Protein AF-A0A6A4H722-F1 (afdb_monomer)

pLDDT: mean 74.91, std 17.53, range [28.28, 95.5]

Radius of gyration: 16.91 Å; Cα contacts (8 Å, |Δi|>4): 459; chains: 1; bounding box: 40×37×44 Å

Solvent-accessible surface area (backbone atoms only — not comparable to full-atom values): 12028 Å² total; per-residue (Å²): 126,84,62,84,44,68,37,38,29,29,53,21,71,87,62,44,57,35,78,35,72,57,73,65,73,74,82,46,44,54,24,29,36,26,40,39,47,32,21,20,66,54,77,69,44,63,74,45,32,76,33,86,31,28,41,40,47,19,20,31,25,34,26,72,40,59,19,86,68,47,83,87,70,51,65,71,41,64,49,29,39,49,55,47,45,39,55,77,67,74,48,78,34,30,72,68,73,41,37,92,68,27,92,68,44,35,35,68,92,77,41,67,44,86,59,27,30,63,25,46,43,47,78,36,32,50,78,40,27,73,54,38,57,45,53,75,74,51,55,80,82,60,90,81,83,84,82,82,64,52,46,39,59,52,50,67,48,68,53,95,75,60,84,58,88,23,56,46,57,46,50,54,26,52,48,29,55,77,65,69,63,71,82,66,66,45,81,36,36,66,42,53,67,31,46,41,50,53,51,51,37,50,75,69,66,66,60,89,65,41,44,34,30,21,75,88,106

Mean predicted aligned error: 8.82 Å

Sequence (217 aa):
MPRSIHDITAEALEGKVVKSSSTCGKLESDEVLVQVTHSGLCGRDLHYLNQDIALGHEAVGIVKAVGTSCTLLKEGDRVGWGYEPKACGVCSQCLSGSNRYCPDAKMYGQSDFDQGSFSDIGVWKESATVFTPLIEYCRPIDRVGIVGISGLGHLAIHENGLRYRCILCNKMLEFADRNNVKPMIEKFPMSEEGINEAIQKLKDGKIRYRVMLSWDY

Secondary structure (DSSP, 8-state):
--------EE--SSSS--EE-----PPPTTEEEEEEEEEEE-HHHHHHTTSSS---S-EEEEEEEE-TT--S--TT-EEEE-S--B--SSSHHHHTT-GGG-TT-B-TTTS-TT--SSSSEEEEEGGGBTTHHHHHH--TT--------SHHHHHHHH-TT---S-HHHHHHHHHHHHTT----EEEEESSHHHHHHHHHHHHTT---SEEEEES--

InterPro domains:
  IPR002328 Alcohol dehydrogenase, zinc-type, conserved site [PS00059] (56-70)
  IPR011032 GroES-like superfamily [SSF50129] (20-158)
  IPR013154 Alcohol dehydrogenase-like, N-terminal [PF08240] (29-128)
  IPR047109 Cinnamyl alcohol dehydrogenase-like [PTHR42683] (26-130)

Organism: NCBI:txid1447944

Nearest PDB structures (foldseek):
  5h81-assembly1_A  TM=6.914E-01  e=6.842E-13  Catharanthus roseus
  8a3n-assembly1_B  TM=6.829E-01  e=2.901E-12  Catharanthus roseus
  3two-assembly1_A  TM=6.502E-01  e=3.971E-12  Helicobacter pylori 51
  5yat-assembly1_B  TM=6.677E-01  e=1.909E-11  Komagataella phaffii GS115
  3i4c-assembly2_E-2  TM=7.772E-01  e=4.898E-08  Saccharolobus solfataricus

Foldseek 3Di:
DQDQFAWQFFQQDPLAGHGDGDGDDDAAQQKWKWFFFKFWDDVVQSVCSNPRAGGGFWTKTFTCCHHNNHDFDDGGAIWIAGQWQDAPCPDPCNVVVNRVPHPPTDGGPPDPRHAHNLIRMGMGGNCRIPQNCLLVPPDPPDDDDDDPPAVNVQVLQPPPPHPHPRPVSVVVNCVCVVVVPHFDEDEFESDSVRVRVVSVCVVVVNDPGIYMYGPVD

Structure (mmCIF, N/CA/C/O backbone):
data_AF-A0A6A4H722-F1
#
_entry.id   AF-A0A6A4H722-F1
#
loop_
_atom_site.group_PDB
_atom_site.id
_atom_site.type_symbol
_atom_site.label_atom_id
_atom_site.label_alt_id
_atom_site.label_comp_id
_atom_site.label_asym_id
_atom_site.label_entity_id
_atom_site.label_seq_id
_atom_site.pdbx_PDB_ins_code
_atom_site.Cartn_x
_atom_site.Cartn_y
_atom_site.Cartn_z
_atom_site.occupancy
_atom_site.B_iso_or_equiv
_atom_site.auth_seq_id
_atom_site.auth_comp_id
_atom_site.auth_asym_id
_atom_site.auth_atom_id
_atom_site.pdbx_PDB_model_num
ATOM 1 N N . MET A 1 1 ? 14.856 15.211 -7.633 1.00 28.28 1 MET A N 1
ATOM 2 C CA . MET A 1 1 ? 14.634 16.302 -6.655 1.00 28.28 1 MET A CA 1
ATOM 3 C C . MET A 1 1 ? 14.047 15.680 -5.399 1.00 28.28 1 MET A C 1
ATOM 5 O O . MET A 1 1 ? 13.292 14.728 -5.577 1.00 28.28 1 MET A O 1
ATOM 9 N N . PRO A 1 2 ? 14.380 16.138 -4.180 1.00 30.16 2 PRO A N 1
ATOM 10 C CA . PRO A 1 2 ? 13.635 15.721 -2.997 1.00 30.16 2 PRO A CA 1
ATOM 11 C C . PRO A 1 2 ? 12.211 16.253 -3.180 1.00 30.16 2 PRO A C 1
ATOM 13 O O . PRO A 1 2 ? 12.005 17.463 -3.240 1.00 30.16 2 PRO A O 1
ATOM 16 N N . ARG A 1 3 ? 11.251 15.366 -3.443 1.00 42.56 3 ARG A N 1
ATOM 17 C CA . ARG A 1 3 ? 9.845 15.756 -3.556 1.00 42.56 3 ARG A CA 1
ATOM 18 C C . ARG A 1 3 ? 9.300 15.681 -2.141 1.00 42.56 3 ARG A C 1
ATOM 20 O O . ARG A 1 3 ? 9.278 14.598 -1.571 1.00 42.56 3 ARG A O 1
ATOM 27 N N . SER A 1 4 ? 8.946 16.829 -1.571 1.00 36.75 4 SER A N 1
ATOM 28 C CA . SER A 1 4 ? 8.179 16.883 -0.332 1.00 36.75 4 SER A CA 1
ATOM 29 C C . SER A 1 4 ? 6.935 16.032 -0.530 1.00 36.75 4 SER A C 1
ATOM 31 O O . SER A 1 4 ? 6.101 16.320 -1.392 1.00 36.75 4 SER A O 1
ATOM 33 N N . ILE A 1 5 ? 6.884 14.942 0.211 1.00 48.03 5 ILE A N 1
ATOM 34 C CA . ILE A 1 5 ? 5.741 14.067 0.267 1.00 48.03 5 ILE A CA 1
ATOM 35 C C . ILE A 1 5 ? 4.768 14.715 1.253 1.00 48.03 5 ILE A C 1
ATOM 37 O O . ILE A 1 5 ? 5.138 14.995 2.388 1.00 48.03 5 ILE A O 1
ATOM 41 N N . HIS A 1 6 ? 3.566 15.060 0.796 1.00 45.16 6 HIS A N 1
ATOM 42 C CA . HIS A 1 6 ? 2.485 15.363 1.723 1.00 45.16 6 HIS A CA 1
ATOM 43 C C . HIS A 1 6 ? 2.015 14.009 2.242 1.00 45.16 6 HIS A C 1
ATOM 45 O O . HIS A 1 6 ? 1.376 13.268 1.511 1.00 45.16 6 HIS A O 1
ATOM 51 N N . ASP A 1 7 ? 2.457 13.634 3.436 1.00 47.38 7 ASP A N 1
ATOM 52 C CA . ASP A 1 7 ? 1.910 12.480 4.133 1.00 47.38 7 ASP A CA 1
ATOM 53 C C . ASP A 1 7 ? 0.659 12.922 4.897 1.00 47.38 7 ASP A C 1
ATOM 55 O O . ASP A 1 7 ? 0.613 14.008 5.479 1.00 47.38 7 ASP A O 1
ATOM 59 N N . ILE A 1 8 ? -0.359 12.068 4.886 1.00 48.72 8 ILE A N 1
ATOM 60 C CA . ILE A 1 8 ? -1.326 11.980 5.974 1.00 48.72 8 ILE A CA 1
ATOM 61 C C . ILE A 1 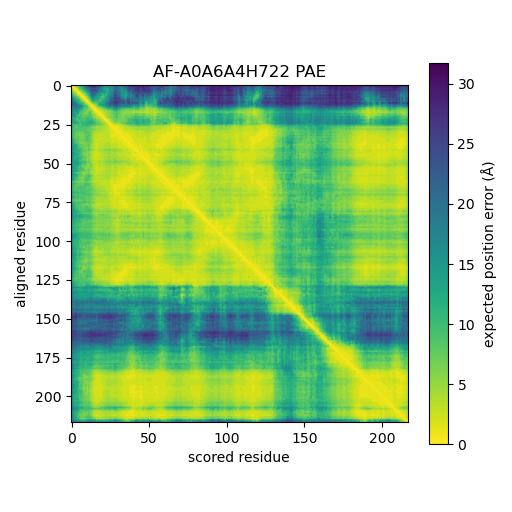8 ? -0.877 10.736 6.718 1.00 48.72 8 ILE A C 1
ATOM 63 O O . ILE A 1 8 ? -1.247 9.627 6.367 1.00 48.72 8 ILE A O 1
ATOM 67 N N . THR A 1 9 ? 0.062 10.890 7.638 1.00 50.62 9 THR A N 1
ATOM 68 C CA . THR A 1 9 ? 0.493 9.787 8.493 1.00 50.62 9 THR A CA 1
ATOM 69 C C . THR A 1 9 ? -0.425 9.729 9.710 1.00 50.62 9 THR A C 1
ATOM 71 O O . THR A 1 9 ? -1.002 10.729 10.112 1.00 50.62 9 THR A O 1
ATOM 74 N N . ALA A 1 10 ? -0.676 8.528 10.220 1.00 46.94 10 ALA A N 1
ATOM 75 C CA . ALA A 1 10 ? -1.461 8.303 11.424 1.00 46.94 10 ALA A CA 1
ATOM 76 C C . ALA A 1 10 ? -0.490 8.206 12.606 1.00 46.94 10 ALA A C 1
ATOM 78 O O . ALA A 1 10 ? 0.120 7.156 12.767 1.00 46.94 10 ALA A O 1
ATOM 79 N N . GLU A 1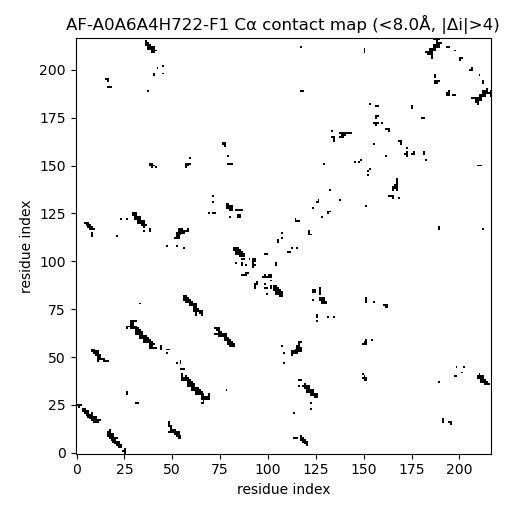 11 ? -0.313 9.250 13.415 1.00 50.22 11 GLU A N 1
ATOM 80 C CA . GLU A 1 11 ? 0.514 9.152 14.633 1.00 50.22 11 GLU A CA 1
ATOM 81 C C . GLU A 1 11 ? -0.320 8.596 15.799 1.00 50.22 11 GLU A C 1
ATOM 83 O O . GLU A 1 11 ? -1.168 9.261 16.391 1.00 50.22 11 GLU A O 1
ATOM 88 N N . ALA A 1 12 ? -0.125 7.318 16.115 1.00 49.91 12 ALA A N 1
ATOM 89 C CA . ALA A 1 12 ? -0.917 6.603 17.110 1.00 49.91 12 ALA A CA 1
ATOM 90 C C . ALA A 1 12 ? -0.442 6.895 18.549 1.00 49.91 12 ALA A C 1
ATOM 92 O O . ALA A 1 12 ? 0.146 6.057 19.233 1.00 49.91 12 ALA A O 1
ATOM 93 N N . LEU A 1 13 ? -0.760 8.088 19.051 1.00 49.50 13 LEU A N 1
ATOM 94 C CA . LEU A 1 13 ? -0.791 8.367 20.487 1.00 49.50 13 LEU A CA 1
ATOM 95 C C . LEU A 1 13 ? -2.255 8.285 20.955 1.00 49.50 13 LEU A C 1
ATOM 97 O O . LEU A 1 13 ? -3.106 9.044 20.510 1.00 49.50 13 LEU A O 1
ATOM 101 N N . GLU A 1 14 ? -2.542 7.326 21.847 1.00 57.84 14 GLU A N 1
ATOM 102 C CA . GLU A 1 14 ? -3.848 7.039 22.491 1.00 57.84 14 GLU A CA 1
ATOM 103 C C . GLU A 1 14 ? -4.838 6.098 21.764 1.00 57.84 14 GLU A C 1
ATOM 105 O O . GLU A 1 14 ? -5.996 5.974 22.172 1.00 57.84 14 GLU A O 1
ATOM 110 N N . GLY A 1 15 ? -4.415 5.362 20.731 1.00 64.06 15 GLY A N 1
ATOM 111 C CA . GLY A 1 15 ? -5.289 4.381 20.065 1.00 64.06 15 GLY A CA 1
ATOM 112 C C . GLY A 1 15 ? -6.347 5.009 19.144 1.00 64.06 15 GLY A C 1
ATOM 113 O O . GLY A 1 15 ? -7.366 4.372 18.826 1.00 64.06 15 GLY A O 1
ATOM 114 N N . LYS A 1 16 ? -6.090 6.256 18.735 1.00 72.81 16 LYS A N 1
ATOM 115 C CA . LYS A 1 16 ? -6.758 7.004 17.669 1.00 72.81 16 LYS A CA 1
ATOM 116 C C . LYS A 1 16 ? -5.750 7.308 16.568 1.00 72.81 16 LYS A C 1
ATOM 118 O O . LYS A 1 16 ? -4.555 7.402 16.825 1.00 72.81 16 LYS A O 1
ATOM 123 N N . VAL A 1 17 ? -6.254 7.460 15.353 1.00 77.81 17 VAL A N 1
ATOM 124 C CA . VAL A 1 17 ? -5.465 7.951 14.224 1.00 77.81 17 VAL A CA 1
ATOM 125 C C . VAL A 1 17 ? -5.476 9.473 14.261 1.00 77.81 17 VAL A C 1
ATOM 127 O O . VAL A 1 17 ? -6.549 10.054 14.383 1.00 77.81 17 VAL A O 1
ATOM 130 N N . VAL A 1 18 ? -4.317 10.115 14.151 1.00 79.50 18 VAL A N 1
ATOM 131 C CA . VAL A 1 18 ? -4.209 11.578 14.013 1.00 79.50 18 VAL A CA 1
ATOM 132 C C . VAL A 1 18 ? -3.401 11.903 12.775 1.00 79.50 18 VAL A C 1
ATOM 134 O O . VAL A 1 18 ? -2.467 11.172 12.462 1.00 79.50 18 VAL A O 1
ATOM 137 N N . LYS A 1 19 ? -3.731 12.989 12.082 1.00 75.81 19 LYS A N 1
ATOM 138 C CA . LYS A 1 19 ? -2.966 13.434 10.921 1.00 75.81 19 LYS A CA 1
ATOM 139 C C . LYS A 1 19 ? -1.569 13.909 11.330 1.00 75.81 19 LYS A C 1
ATOM 141 O O . LYS A 1 19 ? -1.426 14.841 12.118 1.00 75.81 19 LYS A O 1
ATOM 146 N N . SER A 1 20 ? -0.551 13.341 10.706 1.00 72.94 20 SER A N 1
ATOM 147 C CA . SER A 1 20 ? 0.842 13.760 10.782 1.00 72.94 20 SER A CA 1
ATOM 148 C C . SER A 1 20 ? 1.465 13.848 9.392 1.00 72.94 20 SER A C 1
ATOM 150 O O . SER A 1 20 ? 0.799 13.605 8.382 1.00 72.94 20 SER A O 1
ATOM 152 N N . SER A 1 21 ? 2.718 14.301 9.334 1.00 70.06 21 SER A N 1
ATOM 153 C CA . SER A 1 21 ? 3.460 14.470 8.088 1.00 70.06 21 SER A CA 1
ATOM 154 C C . SER A 1 21 ? 4.899 14.010 8.263 1.00 70.06 21 SER A C 1
ATOM 156 O O . SER A 1 21 ? 5.590 14.489 9.164 1.00 70.06 21 SER A O 1
ATOM 158 N N . SER A 1 22 ? 5.375 13.166 7.358 1.00 66.62 22 SER A N 1
ATOM 159 C CA . SER A 1 22 ? 6.765 12.730 7.268 1.00 66.62 22 SER A CA 1
ATOM 160 C C . SER A 1 22 ? 7.391 13.185 5.949 1.00 66.62 22 SER A C 1
ATOM 162 O O . SER A 1 22 ? 6.746 13.738 5.058 1.00 66.62 22 SER A O 1
ATOM 164 N N . THR A 1 23 ? 8.709 13.030 5.847 1.00 65.00 23 THR A N 1
ATOM 165 C CA . THR A 1 23 ? 9.430 13.227 4.592 1.00 65.00 23 THR A CA 1
ATOM 166 C C . THR A 1 23 ? 9.954 11.892 4.123 1.00 65.00 23 THR A C 1
ATOM 168 O O . THR A 1 23 ? 10.880 11.348 4.721 1.00 65.00 23 THR A O 1
ATOM 171 N N . CYS A 1 24 ? 9.437 11.403 3.006 1.00 65.06 24 CYS A N 1
ATOM 172 C CA . CYS A 1 24 ? 10.099 10.313 2.316 1.00 65.06 24 CYS A CA 1
ATOM 173 C C . CYS A 1 24 ? 11.453 10.771 1.764 1.00 65.06 24 CYS A C 1
ATOM 175 O O . CYS A 1 24 ? 11.598 11.871 1.216 1.00 65.06 24 CYS A O 1
ATOM 177 N N . GLY A 1 25 ? 12.442 9.888 1.889 1.00 68.25 25 GLY A N 1
ATOM 178 C CA . GLY A 1 25 ? 13.772 10.073 1.332 1.00 68.25 25 GLY A CA 1
ATOM 179 C C . GLY A 1 25 ? 13.790 10.178 -0.196 1.00 68.25 25 GLY A C 1
ATOM 180 O O . GLY A 1 25 ? 12.772 10.180 -0.893 1.00 68.25 25 GLY A O 1
ATOM 181 N N . LYS A 1 26 ? 15.003 10.276 -0.741 1.00 81.25 26 LYS A N 1
ATOM 182 C CA . LYS A 1 26 ? 15.217 10.231 -2.188 1.00 81.25 26 LYS A CA 1
ATOM 183 C C . LYS A 1 26 ? 14.763 8.864 -2.720 1.00 81.25 26 LYS A C 1
ATOM 185 O O . LYS A 1 26 ? 15.192 7.852 -2.193 1.00 81.25 26 LYS A O 1
ATOM 190 N N . LEU A 1 27 ? 13.956 8.863 -3.784 1.00 87.00 27 LEU A N 1
ATOM 191 C CA . LEU A 1 27 ? 13.538 7.639 -4.474 1.00 87.00 27 LEU A CA 1
ATOM 192 C C . LEU A 1 27 ? 14.766 6.849 -4.954 1.00 87.00 27 LEU A C 1
ATOM 194 O O . LEU A 1 27 ? 15.584 7.395 -5.710 1.00 87.00 27 LEU A O 1
ATOM 198 N N . GLU A 1 28 ? 14.884 5.594 -4.521 1.00 91.06 28 GLU A N 1
ATOM 199 C CA . GLU A 1 28 ? 15.972 4.712 -4.937 1.00 91.06 28 GLU A CA 1
ATOM 200 C C . GLU A 1 28 ? 15.783 4.204 -6.372 1.00 91.06 28 GLU A C 1
ATOM 202 O O . GLU A 1 28 ? 14.730 4.348 -6.996 1.00 91.06 28 GLU A O 1
ATOM 207 N N . SER A 1 29 ? 16.843 3.626 -6.942 1.00 93.62 29 SER A N 1
ATOM 208 C CA . SER A 1 29 ? 16.851 3.262 -8.364 1.00 93.62 29 SER A CA 1
ATOM 209 C C . SER A 1 29 ? 15.860 2.147 -8.736 1.00 93.62 29 SER A C 1
ATOM 211 O O . SER A 1 29 ? 15.405 2.116 -9.876 1.00 93.62 29 SER A O 1
ATOM 213 N N . ASP A 1 30 ? 15.513 1.260 -7.802 1.00 91.00 30 ASP A N 1
ATOM 214 C CA . ASP A 1 30 ? 14.592 0.126 -7.978 1.00 91.00 30 ASP A CA 1
ATOM 215 C C . ASP A 1 30 ? 13.220 0.349 -7.311 1.00 91.00 30 ASP A C 1
ATOM 217 O O . ASP A 1 30 ? 12.446 -0.596 -7.125 1.00 91.00 30 ASP A O 1
ATOM 221 N N . GLU A 1 31 ? 12.912 1.595 -6.945 1.00 91.12 31 GLU A N 1
ATOM 222 C CA . GLU A 1 31 ? 11.686 1.974 -6.248 1.00 91.12 31 GLU A CA 1
ATOM 223 C C . GLU A 1 31 ? 10.747 2.800 -7.131 1.00 91.12 31 GLU A C 1
ATOM 225 O O . GLU A 1 31 ? 11.151 3.497 -8.064 1.00 91.12 31 GLU A O 1
ATOM 230 N N . VAL A 1 32 ? 9.459 2.738 -6.809 1.00 90.88 32 VAL A N 1
ATOM 231 C CA . VAL A 1 32 ? 8.405 3.529 -7.435 1.00 90.88 32 VAL A CA 1
ATOM 232 C C . VAL A 1 32 ? 7.715 4.392 -6.392 1.00 90.88 32 VAL A C 1
ATOM 234 O O . VAL A 1 32 ? 7.398 3.938 -5.294 1.00 90.88 32 VAL A O 1
ATOM 237 N N . LEU A 1 33 ? 7.463 5.644 -6.761 1.00 91.06 33 LEU A N 1
ATOM 238 C CA . LEU A 1 33 ? 6.597 6.540 -6.010 1.00 91.06 33 LEU A CA 1
ATOM 239 C C . LEU A 1 33 ? 5.182 6.389 -6.546 1.00 91.06 33 LEU A C 1
ATOM 241 O O . LEU A 1 33 ? 4.958 6.559 -7.747 1.00 91.06 33 LEU A O 1
ATOM 245 N N . VAL A 1 34 ? 4.219 6.153 -5.668 1.00 88.25 34 VAL A N 1
ATOM 246 C CA . VAL A 1 34 ? 2.818 5.980 -6.052 1.00 88.25 34 VAL A CA 1
ATOM 247 C C . VAL A 1 34 ? 1.967 6.972 -5.284 1.00 88.25 34 VAL A C 1
ATOM 249 O O . VAL A 1 34 ? 2.094 7.102 -4.071 1.00 88.25 34 VAL A O 1
ATOM 252 N N . GLN A 1 35 ? 1.068 7.638 -6.000 1.00 89.31 35 GLN A N 1
ATOM 253 C CA . GLN A 1 35 ? -0.053 8.334 -5.397 1.00 89.31 35 GLN A CA 1
ATOM 254 C C . GLN A 1 35 ? -1.125 7.334 -5.001 1.00 89.31 35 GLN A C 1
ATOM 256 O O . GLN A 1 35 ? -1.747 6.732 -5.876 1.00 89.31 35 GLN A O 1
ATOM 261 N N . VAL A 1 36 ? -1.346 7.181 -3.701 1.00 87.06 36 VAL A N 1
ATOM 262 C CA . VAL A 1 36 ? -2.423 6.371 -3.149 1.00 87.06 36 VAL A CA 1
ATOM 263 C C . VAL A 1 36 ? -3.752 7.016 -3.520 1.00 87.06 36 VAL A C 1
ATOM 265 O O . VAL A 1 36 ? -3.941 8.222 -3.426 1.00 87.06 36 VAL A O 1
ATOM 268 N N . THR A 1 37 ? -4.680 6.190 -3.982 1.00 87.56 37 THR A N 1
ATOM 269 C CA . THR A 1 37 ? -6.064 6.591 -4.285 1.00 87.56 37 THR A CA 1
ATOM 270 C C . THR A 1 37 ? -7.032 5.944 -3.304 1.00 87.56 37 THR A C 1
ATOM 272 O O . THR A 1 37 ? -8.013 6.554 -2.887 1.00 87.56 37 THR A O 1
ATOM 275 N N . HIS A 1 38 ? -6.723 4.707 -2.914 1.00 88.50 38 HIS A N 1
ATOM 276 C CA . HIS A 1 38 ? -7.567 3.860 -2.096 1.00 88.50 38 HIS A CA 1
ATOM 277 C C . HIS A 1 38 ? -6.714 3.007 -1.165 1.00 88.50 38 HIS A C 1
ATOM 279 O O . HIS A 1 38 ? -5.623 2.586 -1.551 1.00 88.50 38 HIS A O 1
ATOM 285 N N . SER A 1 39 ? -7.245 2.668 0.008 1.00 89.38 39 SER A N 1
ATOM 286 C CA . SER A 1 39 ? -6.673 1.629 0.865 1.00 89.38 39 SER A CA 1
ATOM 287 C C . SER A 1 39 ? -7.751 0.783 1.537 1.00 89.38 39 SER A C 1
ATOM 289 O O . SER A 1 39 ? -8.842 1.260 1.850 1.00 89.38 39 SER A O 1
ATOM 291 N N . GLY A 1 40 ? -7.461 -0.498 1.742 1.00 89.31 40 GLY A N 1
ATOM 292 C CA . GLY A 1 40 ? -8.259 -1.358 2.611 1.00 89.31 40 GLY A CA 1
ATOM 293 C C . GLY A 1 40 ? -7.921 -1.137 4.087 1.00 89.31 40 GLY A C 1
ATOM 294 O O . GLY A 1 40 ? -6.758 -0.974 4.438 1.00 89.31 40 GLY A O 1
ATOM 295 N N . LEU A 1 41 ? -8.932 -1.193 4.957 1.00 89.31 41 LEU A N 1
ATOM 296 C CA . LEU A 1 41 ? -8.730 -1.310 6.406 1.00 89.31 41 LEU A CA 1
ATOM 297 C C . LEU A 1 41 ? -8.894 -2.773 6.825 1.00 89.31 41 LEU A C 1
ATOM 299 O O . LEU A 1 41 ? -9.908 -3.416 6.531 1.00 89.31 41 LEU A O 1
ATOM 303 N N . CYS A 1 42 ? -7.903 -3.283 7.544 1.00 89.31 42 CYS A N 1
ATOM 304 C CA . CYS A 1 42 ? -7.801 -4.665 7.977 1.00 89.31 42 CYS A CA 1
ATOM 305 C C . CYS A 1 42 ? -7.729 -4.758 9.505 1.00 89.31 42 CYS A C 1
ATOM 307 O O . CYS A 1 42 ? -7.265 -3.855 10.196 1.00 89.31 42 CYS A O 1
ATOM 309 N N . GLY A 1 43 ? -8.121 -5.910 10.060 1.00 89.19 43 GLY A N 1
ATOM 310 C CA . GLY A 1 43 ? -7.949 -6.183 11.491 1.00 89.19 43 GLY A CA 1
ATOM 311 C C . GLY A 1 43 ? -6.488 -6.094 11.948 1.00 89.19 43 GLY A C 1
ATOM 312 O O . GLY A 1 43 ? -6.226 -5.783 13.105 1.00 89.19 43 GLY A O 1
ATOM 313 N N . ARG A 1 44 ? -5.521 -6.297 11.041 1.00 87.75 44 ARG A N 1
ATOM 314 C CA . ARG A 1 44 ? -4.097 -6.103 11.337 1.00 87.75 44 ARG A CA 1
ATOM 315 C C . ARG A 1 44 ? -3.754 -4.653 11.687 1.00 87.75 44 ARG A C 1
ATOM 317 O O . ARG A 1 44 ? -2.928 -4.453 12.569 1.00 87.75 44 ARG A O 1
ATOM 324 N N . ASP A 1 45 ? -4.434 -3.670 11.106 1.00 89.69 45 ASP A N 1
ATOM 325 C CA . ASP A 1 45 ? -4.210 -2.263 11.451 1.00 89.69 45 ASP A CA 1
ATOM 326 C C . ASP A 1 45 ? -4.673 -1.969 12.893 1.00 89.69 45 ASP A C 1
ATOM 328 O O . ASP A 1 45 ? -4.043 -1.189 13.600 1.00 89.69 45 ASP A O 1
ATOM 332 N N . LEU A 1 46 ? -5.693 -2.683 13.402 1.00 90.19 46 LEU A N 1
ATOM 333 C CA . LEU A 1 46 ? -6.099 -2.592 14.814 1.00 90.19 46 LEU A CA 1
ATOM 334 C C . LEU A 1 46 ? -5.028 -3.116 15.778 1.00 90.19 46 LEU A C 1
ATOM 336 O O . LEU A 1 46 ? -4.886 -2.583 16.876 1.00 90.19 46 LEU A O 1
ATOM 340 N N . HIS A 1 47 ? -4.277 -4.149 15.384 1.00 88.94 47 HIS A N 1
ATOM 341 C CA . HIS A 1 47 ? -3.182 -4.683 16.201 1.00 88.94 47 HIS A CA 1
ATOM 342 C C . HIS A 1 47 ? -2.018 -3.693 16.336 1.00 88.94 47 HIS A C 1
ATOM 344 O O . HIS A 1 47 ? -1.298 -3.740 17.334 1.00 88.94 47 HIS A O 1
ATOM 350 N N . TYR A 1 48 ? -1.853 -2.802 15.358 1.00 88.19 48 TYR A N 1
ATOM 351 C CA . TYR A 1 48 ? -0.809 -1.781 15.346 1.00 88.19 48 TYR A CA 1
ATOM 352 C C . TYR A 1 48 ? -1.266 -0.409 15.844 1.00 88.19 48 TYR A C 1
ATOM 354 O O . TYR A 1 48 ? -0.443 0.480 16.006 1.00 88.19 48 TYR A O 1
ATOM 362 N N . LEU A 1 49 ? -2.549 -0.244 16.168 1.00 86.31 49 LEU A N 1
ATOM 363 C CA . LEU A 1 49 ? -3.140 1.041 16.546 1.00 86.31 49 LEU A CA 1
ATOM 364 C C . LEU A 1 49 ? -2.536 1.688 17.806 1.00 86.31 49 LEU A C 1
ATOM 366 O O . LEU A 1 49 ? -2.745 2.869 18.045 1.00 86.31 49 LEU A O 1
ATOM 370 N N . ASN A 1 50 ? -1.821 0.916 18.625 1.00 83.94 50 ASN A N 1
ATOM 371 C CA . ASN A 1 50 ? -1.135 1.404 19.826 1.00 83.94 50 ASN A CA 1
ATOM 372 C C . ASN A 1 50 ? 0.391 1.481 19.639 1.00 83.94 50 ASN A C 1
ATOM 374 O O . ASN A 1 50 ? 1.131 1.406 20.619 1.00 83.94 50 ASN A O 1
ATOM 378 N N . GLN A 1 51 ? 0.866 1.531 18.396 1.00 83.4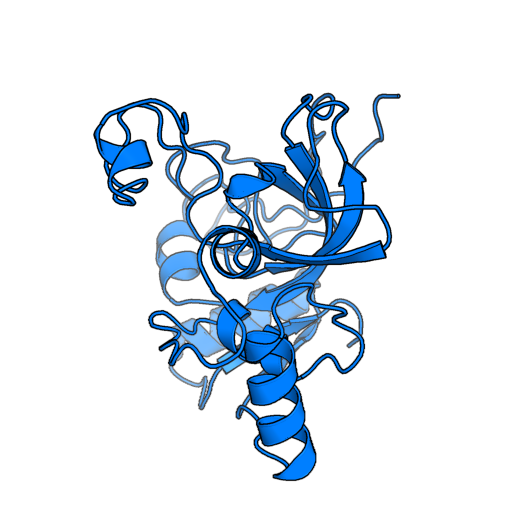4 51 GLN A N 1
ATOM 379 C CA . GLN A 1 51 ? 2.279 1.668 18.054 1.00 83.44 51 GLN A CA 1
ATOM 380 C C . GLN A 1 51 ? 2.496 2.974 17.296 1.00 83.44 51 GLN A C 1
ATOM 382 O O . GLN A 1 51 ? 1.612 3.419 16.572 1.00 83.44 51 GLN A O 1
ATOM 387 N N . ASP A 1 52 ? 3.684 3.553 17.435 1.00 81.88 52 ASP A N 1
ATOM 388 C CA . ASP A 1 52 ? 4.076 4.770 16.723 1.00 81.88 52 ASP A CA 1
ATOM 389 C C . ASP A 1 52 ? 4.477 4.439 15.276 1.00 81.88 52 ASP A C 1
ATOM 391 O O . ASP A 1 52 ? 5.659 4.374 14.935 1.00 81.88 52 ASP A O 1
ATOM 395 N N . ILE A 1 53 ? 3.477 4.081 14.461 1.00 84.00 53 ILE A N 1
ATOM 396 C CA . ILE A 1 53 ? 3.651 3.683 13.062 1.00 84.00 53 ILE A CA 1
ATOM 397 C C . ILE A 1 53 ? 2.553 4.280 12.172 1.00 84.00 53 ILE A C 1
ATOM 399 O O . ILE A 1 53 ? 1.383 4.335 12.551 1.00 84.00 53 ILE A O 1
ATOM 403 N N . ALA A 1 54 ? 2.906 4.606 10.932 1.00 86.12 54 ALA A N 1
ATOM 404 C CA . ALA A 1 54 ? 1.973 4.886 9.853 1.00 86.12 54 ALA A CA 1
ATOM 405 C C . ALA A 1 54 ? 1.096 3.654 9.579 1.00 86.12 54 ALA A C 1
ATOM 407 O O . ALA A 1 54 ? 1.604 2.542 9.451 1.00 86.12 54 ALA A O 1
ATOM 408 N N . LEU A 1 55 ? -0.227 3.822 9.487 1.00 88.69 55 LEU A N 1
ATOM 409 C CA . LEU A 1 55 ? -1.151 2.693 9.356 1.00 88.69 55 LEU A CA 1
ATOM 410 C C . LEU A 1 55 ? -1.512 2.323 7.910 1.00 88.69 55 LEU A C 1
ATOM 412 O O . LEU A 1 55 ? -1.398 3.115 6.972 1.00 88.69 55 LEU A O 1
ATOM 416 N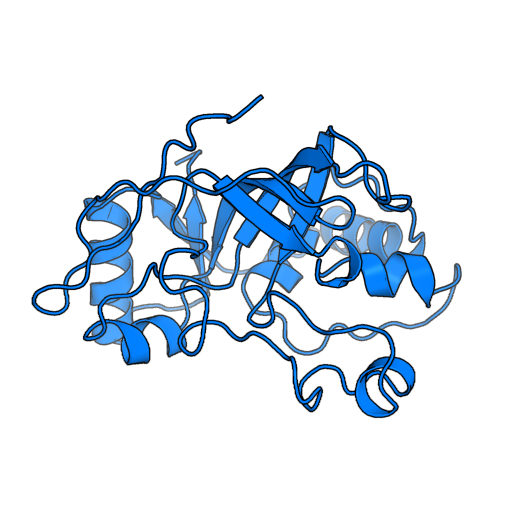 N . GLY A 1 56 ? -2.002 1.090 7.763 1.00 88.94 56 GLY A N 1
ATOM 417 C CA . GLY A 1 56 ? -2.540 0.547 6.527 1.00 88.94 56 GLY A CA 1
ATOM 418 C C . GLY A 1 56 ? -1.476 -0.117 5.659 1.00 88.94 56 GLY A C 1
ATOM 419 O O . GLY A 1 56 ? -0.411 0.440 5.417 1.00 88.94 56 GLY A O 1
ATOM 420 N N . HIS A 1 57 ? -1.833 -1.238 5.042 1.00 89.12 57 HIS A N 1
ATOM 421 C CA . HIS A 1 57 ? -0.945 -2.024 4.175 1.00 89.12 57 HIS A CA 1
ATOM 422 C C . HIS A 1 57 ? -1.643 -2.563 2.919 1.00 89.12 57 HIS A C 1
ATOM 424 O O . HIS A 1 57 ? -1.219 -3.569 2.350 1.00 89.12 57 HIS A O 1
ATOM 430 N N . GLU A 1 58 ? -2.748 -1.931 2.513 1.00 87.38 58 GLU A N 1
ATOM 431 C CA . GLU A 1 58 ? -3.615 -2.413 1.436 1.00 87.38 58 GLU A CA 1
ATOM 432 C C . GLU A 1 58 ? -3.910 -1.332 0.383 1.00 87.38 58 GLU A C 1
ATOM 434 O O . GLU A 1 58 ? -5.063 -1.166 -0.019 1.00 87.38 58 GLU A O 1
ATOM 439 N N . ALA A 1 59 ? -2.886 -0.603 -0.083 1.00 86.50 59 ALA A N 1
ATOM 440 C CA . ALA A 1 59 ? -3.071 0.528 -1.000 1.00 86.50 59 ALA A CA 1
ATOM 441 C C . ALA A 1 59 ? -3.167 0.171 -2.484 1.00 86.50 59 ALA A C 1
ATOM 443 O O . ALA A 1 59 ? -2.379 -0.611 -3.016 1.00 86.50 59 ALA A O 1
ATOM 444 N N . VAL A 1 60 ? -4.032 0.899 -3.186 1.00 85.25 60 VAL A N 1
ATOM 445 C CA . VAL A 1 60 ? -4.020 1.028 -4.643 1.00 85.25 60 VAL A CA 1
ATOM 446 C C . VAL A 1 60 ? -3.784 2.479 -5.025 1.00 85.25 60 VAL A C 1
ATOM 448 O O . VAL A 1 60 ? -4.346 3.406 -4.434 1.00 85.25 60 VAL A O 1
ATOM 451 N N . GLY A 1 61 ? -2.976 2.683 -6.058 1.00 85.06 61 GLY A N 1
ATOM 452 C CA . GLY A 1 61 ? -2.595 4.009 -6.498 1.00 85.06 61 GLY A CA 1
ATOM 453 C C . GLY A 1 61 ? -2.070 4.075 -7.924 1.00 85.06 61 GLY A C 1
ATOM 454 O O . GLY A 1 61 ? -2.157 3.116 -8.692 1.00 85.06 61 GLY A O 1
ATOM 455 N N . ILE A 1 62 ? -1.539 5.243 -8.272 1.00 85.06 62 ILE A N 1
ATOM 456 C CA . ILE A 1 62 ? -0.985 5.581 -9.584 1.00 85.06 62 ILE A CA 1
ATOM 457 C C . ILE A 1 62 ? 0.497 5.920 -9.430 1.00 85.06 62 ILE A C 1
ATOM 459 O O . ILE A 1 62 ? 0.850 6.808 -8.658 1.00 85.06 62 ILE A O 1
ATOM 463 N N . VAL A 1 63 ? 1.365 5.273 -10.202 1.00 89.38 63 VAL A N 1
ATOM 464 C CA . VAL A 1 63 ? 2.800 5.568 -10.253 1.00 89.38 63 VAL A CA 1
ATOM 465 C C . VAL A 1 63 ? 3.023 7.017 -10.709 1.00 89.38 63 VAL A C 1
ATOM 467 O O . VAL A 1 63 ? 2.539 7.437 -11.762 1.00 89.38 63 VAL A O 1
ATOM 470 N N . LYS A 1 64 ? 3.771 7.789 -9.917 1.00 91.12 64 LYS A N 1
ATOM 471 C CA . LYS A 1 64 ? 4.147 9.198 -10.155 1.00 91.12 64 LYS A CA 1
ATOM 472 C C . LYS A 1 64 ? 5.626 9.412 -10.435 1.00 91.12 64 LYS A C 1
ATOM 474 O O . LYS A 1 64 ? 6.015 10.498 -10.857 1.00 91.12 64 LYS A O 1
ATOM 479 N N . ALA A 1 65 ? 6.452 8.424 -10.127 1.00 92.25 65 ALA A N 1
ATOM 480 C CA . ALA A 1 65 ? 7.838 8.358 -10.557 1.00 92.25 65 ALA A CA 1
ATOM 481 C C . ALA A 1 65 ? 8.343 6.931 -10.418 1.00 92.25 65 ALA A C 1
ATOM 483 O O . ALA A 1 65 ? 7.866 6.169 -9.578 1.00 92.25 65 ALA A O 1
ATOM 484 N N . VAL A 1 66 ? 9.345 6.615 -11.225 1.00 93.56 66 VAL A N 1
ATOM 485 C CA . VAL A 1 66 ? 10.071 5.352 -11.173 1.00 93.56 66 VAL A CA 1
ATOM 486 C C . VAL A 1 66 ? 11.560 5.639 -11.034 1.00 93.56 66 VAL A C 1
ATOM 488 O O . VAL A 1 66 ? 12.067 6.627 -11.578 1.00 93.56 66 VAL A O 1
ATOM 491 N N . GLY A 1 67 ? 12.254 4.799 -10.278 1.00 93.38 67 GLY A N 1
ATOM 492 C CA . GLY A 1 67 ? 13.703 4.814 -10.192 1.00 93.38 67 GLY A CA 1
ATOM 493 C C . GLY A 1 67 ? 14.348 4.444 -11.530 1.00 93.38 67 GLY A C 1
ATOM 494 O O . GLY A 1 67 ? 13.729 3.860 -12.417 1.00 93.38 67 GLY A O 1
ATOM 495 N N . THR A 1 68 ? 15.624 4.785 -11.698 1.00 94.75 68 THR A N 1
ATOM 496 C CA . THR A 1 68 ? 16.343 4.620 -12.976 1.00 94.75 68 THR A CA 1
ATOM 497 C C . THR A 1 68 ? 16.543 3.169 -13.414 1.00 94.75 68 THR A C 1
ATOM 499 O O . THR A 1 68 ? 16.819 2.930 -14.585 1.00 94.75 68 THR A O 1
ATOM 502 N N . SER A 1 69 ? 16.450 2.222 -12.481 1.00 93.75 69 SER A N 1
ATOM 503 C CA . SER A 1 69 ? 16.600 0.782 -12.718 1.00 93.75 69 SER A CA 1
ATOM 504 C C . SER A 1 69 ? 15.251 0.072 -12.863 1.00 93.75 69 SER A C 1
ATOM 506 O O . SER A 1 69 ? 15.233 -1.133 -13.100 1.00 93.75 69 SER A O 1
ATOM 508 N N . CYS A 1 70 ? 14.133 0.794 -12.720 1.00 90.56 70 CYS A N 1
ATOM 509 C CA . CYS A 1 70 ? 12.799 0.243 -12.926 1.00 90.56 70 CYS A CA 1
ATOM 510 C C . CYS A 1 70 ? 12.562 -0.018 -14.417 1.00 90.56 70 CYS A C 1
ATOM 512 O O . CYS A 1 70 ? 12.840 0.838 -15.261 1.00 90.56 70 CYS A O 1
ATOM 514 N N . THR A 1 71 ? 12.057 -1.202 -14.754 1.00 87.69 71 THR A N 1
ATOM 515 C CA . THR A 1 71 ? 11.890 -1.627 -16.162 1.00 87.69 71 THR A CA 1
ATOM 516 C C . THR A 1 71 ? 10.498 -2.157 -16.490 1.00 87.69 71 THR A C 1
ATOM 518 O O . THR A 1 71 ? 10.180 -2.378 -17.664 1.00 87.69 71 THR A O 1
ATOM 521 N N . LEU A 1 72 ? 9.661 -2.365 -15.475 1.00 81.44 72 LEU A N 1
ATOM 522 C CA . LEU A 1 72 ? 8.358 -3.012 -15.596 1.00 81.44 72 LEU A CA 1
ATOM 523 C C . LEU A 1 72 ? 7.210 -2.011 -15.510 1.00 81.44 72 LEU A C 1
ATOM 525 O O . LEU A 1 72 ? 6.205 -2.192 -16.203 1.00 81.44 72 LEU A O 1
ATOM 529 N N . LEU A 1 73 ? 7.381 -0.968 -14.700 1.00 86.06 73 LEU A N 1
ATOM 530 C CA . LEU A 1 73 ? 6.416 0.088 -14.437 1.00 86.06 73 LEU A CA 1
ATOM 531 C C . LEU A 1 73 ? 6.873 1.422 -15.029 1.00 86.06 73 LEU A C 1
ATOM 533 O O . LEU A 1 73 ? 8.061 1.692 -15.213 1.00 86.06 73 LEU A O 1
ATOM 537 N N . LYS A 1 74 ? 5.906 2.297 -15.291 1.00 87.00 74 LYS A N 1
ATOM 538 C CA . LYS A 1 74 ? 6.129 3.694 -15.688 1.00 87.00 74 LYS A CA 1
ATOM 539 C C . LYS A 1 74 ? 5.114 4.620 -15.028 1.00 87.00 74 LYS A C 1
ATOM 541 O O . LYS A 1 74 ? 4.080 4.182 -14.529 1.00 87.00 74 LYS A O 1
ATOM 546 N N . GLU A 1 75 ? 5.388 5.921 -15.071 1.00 91.00 75 GLU A N 1
ATOM 547 C CA . GLU A 1 75 ? 4.428 6.932 -14.622 1.00 91.00 75 GLU A CA 1
ATOM 548 C C . GLU A 1 75 ? 3.063 6.766 -15.309 1.00 91.00 75 GLU A C 1
ATOM 550 O O . GLU A 1 75 ? 2.973 6.547 -16.519 1.00 91.00 75 GLU A O 1
ATOM 555 N N . GLY A 1 76 ? 1.997 6.872 -14.514 1.00 85.56 76 GLY A N 1
ATOM 556 C CA . GLY A 1 76 ? 0.616 6.657 -14.942 1.00 85.56 76 GLY A CA 1
ATOM 557 C C . GLY A 1 76 ? 0.125 5.213 -14.819 1.00 85.56 76 GLY A C 1
ATOM 558 O O . GLY A 1 76 ? -1.088 5.001 -14.862 1.00 85.56 76 GLY A O 1
ATOM 559 N N . ASP A 1 77 ? 1.011 4.233 -14.620 1.00 81.25 77 ASP A N 1
ATOM 560 C CA . ASP A 1 77 ? 0.578 2.867 -14.333 1.00 81.25 77 ASP A CA 1
ATOM 561 C C . ASP A 1 77 ? -0.129 2.821 -12.978 1.00 81.25 77 ASP A C 1
ATOM 563 O O . ASP A 1 77 ? 0.268 3.478 -12.015 1.00 81.25 77 ASP A O 1
ATOM 567 N N . ARG A 1 78 ? -1.194 2.029 -12.888 1.00 78.94 78 ARG A N 1
ATOM 568 C CA . ARG A 1 78 ? -1.874 1.776 -11.621 1.00 78.94 78 ARG A CA 1
ATOM 569 C C . ARG A 1 78 ? -1.286 0.531 -10.970 1.00 78.94 78 ARG A C 1
ATOM 571 O O . ARG A 1 78 ? -1.147 -0.506 -11.619 1.00 78.94 78 ARG A O 1
ATOM 578 N N . VAL A 1 79 ? -0.977 0.630 -9.684 1.00 81.31 79 VAL A N 1
ATOM 579 C CA . VAL A 1 79 ? -0.364 -0.452 -8.910 1.00 81.31 79 VAL A CA 1
ATOM 580 C C . VAL A 1 79 ? -1.010 -0.588 -7.543 1.00 81.31 79 VAL A C 1
ATOM 582 O O . VAL A 1 79 ? -1.633 0.345 -7.042 1.00 81.31 79 VAL A O 1
ATOM 585 N N . GLY A 1 80 ? -0.865 -1.767 -6.951 1.00 82.38 80 GLY A N 1
ATOM 586 C CA . GLY A 1 80 ? -1.170 -1.992 -5.548 1.00 82.38 80 GLY A CA 1
ATOM 587 C C . GLY A 1 80 ? 0.055 -2.517 -4.817 1.00 82.38 80 GLY A C 1
ATOM 588 O O . GLY A 1 80 ? 0.931 -3.121 -5.442 1.00 82.38 80 GLY A O 1
ATOM 589 N N . TRP A 1 81 ? 0.105 -2.324 -3.505 1.00 82.31 81 TRP A N 1
ATOM 590 C CA . TRP A 1 81 ? 1.147 -2.889 -2.648 1.00 82.31 81 TRP A CA 1
ATOM 591 C C . TRP A 1 81 ? 0.582 -3.458 -1.359 1.00 82.31 81 TRP A C 1
ATOM 593 O O . TRP A 1 81 ? -0.459 -3.020 -0.881 1.00 82.31 81 TRP A O 1
ATOM 603 N N . GLY A 1 82 ? 1.282 -4.448 -0.813 1.00 83.44 82 GLY A N 1
ATOM 604 C CA . GLY A 1 82 ? 0.824 -5.223 0.332 1.00 83.44 82 GLY A CA 1
ATOM 605 C C . GLY A 1 82 ? 1.674 -5.061 1.582 1.00 83.44 82 GLY A C 1
ATOM 606 O O . GLY A 1 82 ? 2.387 -4.087 1.775 1.00 83.44 82 GLY A O 1
ATOM 607 N N . TYR A 1 83 ? 1.612 -6.090 2.419 1.00 84.31 83 TYR A N 1
ATOM 608 C CA . TYR A 1 83 ? 2.298 -6.168 3.706 1.00 84.31 83 TYR A CA 1
ATOM 609 C C . TYR A 1 83 ? 3.838 -6.165 3.615 1.00 84.31 83 TYR A C 1
ATOM 611 O O . TYR A 1 83 ? 4.505 -5.858 4.600 1.00 84.31 83 TYR A O 1
ATOM 619 N N . GLU A 1 84 ? 4.403 -6.514 2.457 1.00 83.38 84 GLU A N 1
ATOM 620 C CA . GLU A 1 84 ? 5.846 -6.632 2.221 1.00 83.38 84 GLU A CA 1
ATOM 621 C C . GLU A 1 84 ? 6.354 -5.475 1.335 1.00 83.38 84 GLU A C 1
ATOM 623 O O . GLU A 1 84 ? 6.202 -5.522 0.111 1.00 83.38 84 GLU A O 1
ATOM 628 N N . PRO A 1 85 ? 6.946 -4.425 1.937 1.00 78.69 85 PRO A N 1
ATOM 629 C CA . PRO A 1 85 ? 7.649 -3.359 1.228 1.00 78.69 85 PRO A CA 1
ATOM 630 C C . PRO A 1 85 ? 8.794 -3.793 0.333 1.00 78.69 85 PRO A C 1
ATOM 632 O O . PRO A 1 85 ? 8.944 -3.313 -0.796 1.00 78.69 85 PRO A O 1
ATOM 635 N N . LYS A 1 86 ? 9.658 -4.657 0.865 1.00 83.94 86 LYS A N 1
ATOM 636 C CA . LYS A 1 86 ? 10.977 -4.871 0.281 1.00 83.94 86 LYS A CA 1
ATOM 637 C C . LYS A 1 86 ? 11.506 -6.244 0.640 1.00 83.94 86 LYS A C 1
ATOM 639 O O . LYS A 1 86 ? 11.435 -6.666 1.787 1.00 83.94 86 LYS A O 1
ATOM 644 N N . ALA A 1 87 ? 12.134 -6.872 -0.34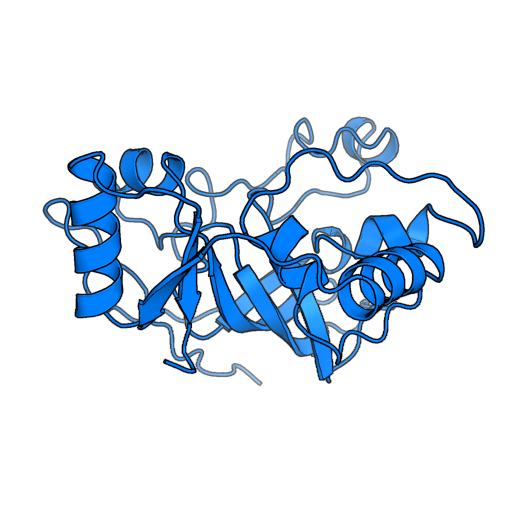3 1.00 84.31 87 ALA A N 1
ATOM 645 C CA . ALA A 1 87 ? 13.021 -8.011 -0.166 1.00 84.31 87 ALA A CA 1
ATOM 646 C C . ALA A 1 87 ? 14.287 -7.809 -1.015 1.00 84.31 87 ALA A C 1
ATOM 648 O O . ALA A 1 87 ? 14.317 -6.977 -1.937 1.00 84.31 87 ALA A O 1
ATOM 649 N N . CYS A 1 88 ? 15.353 -8.561 -0.719 1.00 84.75 88 CYS A N 1
ATOM 650 C CA . CYS A 1 88 ? 16.631 -8.389 -1.415 1.00 84.75 88 CYS A CA 1
ATOM 651 C C . CYS A 1 88 ? 16.570 -8.817 -2.891 1.00 84.75 88 CYS A C 1
ATOM 653 O O . CYS A 1 88 ? 17.295 -8.266 -3.713 1.00 84.75 88 CYS A O 1
ATOM 655 N N . GLY A 1 89 ? 15.691 -9.760 -3.247 1.00 82.38 89 GLY A N 1
ATOM 656 C CA . GLY A 1 89 ? 15.514 -10.256 -4.617 1.00 82.38 89 GLY A CA 1
ATOM 657 C C . GLY A 1 89 ? 16.590 -11.242 -5.091 1.00 82.38 89 GLY A C 1
ATOM 658 O O . GLY A 1 89 ? 16.453 -11.808 -6.168 1.00 82.38 89 GLY A O 1
ATOM 659 N N . VAL A 1 90 ? 17.641 -11.478 -4.298 1.00 84.81 90 VAL A N 1
ATOM 660 C CA . VAL A 1 90 ? 18.834 -12.238 -4.728 1.00 84.81 90 VAL A CA 1
ATOM 661 C C . VAL A 1 90 ? 19.172 -13.443 -3.848 1.00 84.81 90 VAL A C 1
ATOM 663 O O . VAL A 1 90 ? 19.966 -14.289 -4.250 1.00 84.81 90 VAL A O 1
ATOM 666 N N . CYS A 1 91 ? 18.592 -13.552 -2.649 1.00 86.81 91 CYS A N 1
ATOM 667 C CA . CYS A 1 91 ? 18.812 -14.712 -1.784 1.00 86.81 91 CYS A CA 1
ATOM 668 C C . CYS A 1 91 ? 18.000 -15.925 -2.260 1.00 86.81 91 CYS A C 1
ATOM 670 O O . CYS A 1 91 ? 17.018 -15.784 -2.989 1.00 86.81 91 CYS A O 1
ATOM 672 N N . SER A 1 92 ? 18.353 -17.125 -1.787 1.00 90.12 92 SER A N 1
ATOM 673 C CA . SER A 1 92 ? 17.652 -18.371 -2.139 1.00 90.12 92 SER A CA 1
ATOM 674 C C . SER A 1 92 ? 16.144 -18.318 -1.863 1.00 90.12 92 SER A C 1
ATOM 676 O O . SER A 1 92 ? 15.356 -18.934 -2.578 1.00 90.12 92 SER A O 1
ATOM 678 N N . GLN A 1 93 ? 15.726 -17.536 -0.865 1.00 86.75 93 GLN A N 1
ATOM 679 C CA . GLN A 1 93 ? 14.324 -17.419 -0.473 1.00 86.75 93 GLN A CA 1
ATOM 680 C C . GLN A 1 93 ? 13.586 -16.530 -1.468 1.00 86.75 93 GLN A C 1
ATOM 682 O O . GLN A 1 93 ? 12.506 -16.896 -1.914 1.00 86.75 93 GLN A O 1
ATOM 687 N N . CYS A 1 94 ? 14.205 -15.431 -1.904 1.00 82.31 94 CYS A N 1
ATOM 688 C CA . CYS A 1 94 ? 13.649 -14.598 -2.965 1.00 82.31 94 CYS A CA 1
ATOM 689 C C . CYS A 1 94 ? 13.568 -15.352 -4.298 1.00 82.31 94 CYS A C 1
ATOM 691 O O . CYS A 1 94 ? 12.532 -15.362 -4.954 1.00 82.31 94 CYS A O 1
ATOM 693 N N . LEU A 1 95 ? 14.642 -16.049 -4.677 1.00 79.44 95 LEU A N 1
ATOM 694 C CA . LEU A 1 95 ? 14.715 -16.771 -5.951 1.00 79.44 95 LEU A CA 1
ATOM 695 C C . LEU A 1 95 ? 13.764 -17.978 -6.022 1.00 79.44 95 LEU A C 1
ATOM 697 O O . LEU A 1 95 ? 13.434 -18.437 -7.111 1.00 79.44 95 LEU A O 1
ATOM 701 N N . SER A 1 96 ? 13.307 -18.484 -4.873 1.00 77.06 96 SER A N 1
ATOM 702 C CA . SER A 1 96 ? 12.293 -19.544 -4.780 1.00 77.06 96 SER A CA 1
ATOM 703 C C . SER A 1 96 ? 10.863 -19.013 -4.606 1.00 77.06 96 SER A C 1
ATOM 705 O O . SER A 1 96 ? 9.948 -19.798 -4.361 1.00 77.06 96 SER A O 1
ATOM 707 N N . GLY A 1 97 ? 10.651 -17.693 -4.705 1.00 72.31 97 GLY A N 1
ATOM 708 C CA . GLY A 1 97 ? 9.341 -17.054 -4.520 1.00 72.31 97 GLY A CA 1
ATOM 709 C C . GLY A 1 97 ? 8.869 -17.001 -3.062 1.00 72.31 97 GLY A C 1
ATOM 710 O O . GLY A 1 97 ? 7.705 -16.723 -2.784 1.00 72.31 97 GLY A O 1
ATOM 711 N N . SER A 1 98 ? 9.763 -17.272 -2.114 1.00 76.31 98 SER A N 1
ATOM 712 C CA . SER A 1 98 ? 9.521 -17.260 -0.670 1.00 76.31 98 SER A CA 1
ATOM 713 C C . SER A 1 98 ? 10.027 -15.967 -0.020 1.00 76.31 98 SER A C 1
ATOM 715 O O . SER A 1 98 ? 10.654 -16.000 1.040 1.00 76.31 98 SER A O 1
ATOM 717 N N . ASN A 1 99 ? 9.755 -14.824 -0.654 1.00 77.75 99 ASN A N 1
ATOM 718 C CA . ASN A 1 99 ? 10.298 -13.504 -0.301 1.00 77.75 99 ASN A CA 1
ATOM 719 C C . ASN A 1 99 ? 10.042 -13.119 1.166 1.00 77.75 99 ASN A C 1
ATOM 721 O O . ASN A 1 99 ? 10.934 -12.589 1.819 1.00 77.75 99 ASN A O 1
ATOM 725 N N . ARG A 1 100 ? 8.913 -13.558 1.743 1.00 75.50 100 ARG A N 1
ATOM 726 C CA . ARG A 1 100 ? 8.592 -13.399 3.174 1.00 75.50 100 ARG A CA 1
ATOM 727 C C . ARG A 1 100 ? 9.629 -13.953 4.155 1.00 75.50 100 ARG A C 1
ATOM 729 O O . ARG A 1 100 ? 9.604 -13.602 5.328 1.00 75.50 100 ARG A O 1
ATOM 736 N N . TYR A 1 101 ? 10.475 -14.876 3.705 1.00 84.19 101 TYR A N 1
ATOM 737 C CA . TYR A 1 101 ? 11.553 -15.478 4.489 1.00 84.19 101 TYR A CA 1
ATOM 738 C C . TYR A 1 101 ? 12.932 -14.933 4.101 1.00 84.19 101 TYR A C 1
ATOM 740 O O . TYR A 1 101 ? 13.958 -15.494 4.489 1.00 84.19 101 TYR A O 1
ATOM 748 N N . CYS A 1 102 ? 12.975 -13.866 3.304 1.00 86.56 102 CYS A N 1
ATOM 749 C CA . CYS A 1 102 ? 14.200 -13.142 3.024 1.00 86.56 102 CYS A CA 1
ATOM 750 C C . CYS A 1 102 ? 14.763 -12.575 4.342 1.00 86.56 102 CYS A C 1
ATOM 752 O O . CYS A 1 102 ? 14.028 -11.908 5.067 1.00 86.56 102 CYS A O 1
ATOM 754 N N . PRO A 1 103 ? 16.052 -12.796 4.654 1.00 89.75 103 PRO A N 1
ATOM 755 C CA . PRO A 1 103 ? 16.679 -12.222 5.848 1.00 89.75 103 PRO A CA 1
ATOM 756 C C . PRO A 1 103 ? 16.630 -10.688 5.887 1.00 89.75 103 PRO A C 1
ATOM 758 O O . PRO A 1 103 ? 16.531 -10.109 6.960 1.00 89.75 103 PRO A O 1
ATOM 761 N N . ASP A 1 104 ? 16.639 -10.054 4.710 1.00 89.69 104 ASP A N 1
ATOM 762 C CA . ASP A 1 104 ? 16.557 -8.598 4.542 1.00 89.69 104 ASP A CA 1
ATOM 763 C C . ASP A 1 104 ? 15.131 -8.125 4.200 1.00 89.69 104 ASP A C 1
ATOM 765 O O . ASP A 1 104 ? 14.946 -7.061 3.603 1.00 89.69 104 ASP A O 1
ATOM 769 N N . ALA A 1 105 ? 14.115 -8.952 4.473 1.00 86.38 105 ALA A N 1
ATOM 770 C CA . ALA A 1 105 ? 12.726 -8.575 4.259 1.00 86.38 105 ALA A CA 1
ATOM 771 C C . ALA A 1 105 ? 12.341 -7.406 5.170 1.00 86.38 105 ALA A C 1
ATOM 773 O O . ALA A 1 105 ? 12.554 -7.445 6.382 1.00 86.38 105 ALA A O 1
ATOM 774 N N . LYS A 1 106 ? 11.700 -6.399 4.586 1.00 88.88 106 LYS A N 1
ATOM 775 C CA . LYS A 1 106 ? 11.011 -5.339 5.313 1.00 88.88 106 LYS A CA 1
ATOM 776 C C . LYS A 1 106 ? 9.517 -5.600 5.263 1.00 88.88 106 LYS A C 1
ATOM 778 O O . LYS A 1 106 ? 8.986 -5.919 4.201 1.00 88.88 106 LYS A O 1
ATOM 783 N N . MET A 1 107 ? 8.863 -5.483 6.414 1.00 87.56 107 MET A N 1
ATOM 784 C CA . MET A 1 107 ? 7.466 -5.856 6.628 1.00 87.56 107 MET A CA 1
ATOM 785 C C . MET A 1 107 ? 6.721 -4.731 7.339 1.00 87.56 107 MET A C 1
ATOM 787 O O . MET A 1 107 ? 7.252 -4.097 8.254 1.00 87.56 107 MET A O 1
ATOM 791 N N . TYR A 1 108 ? 5.466 -4.522 6.948 1.00 88.19 108 TYR A N 1
ATOM 792 C CA . TYR A 1 108 ? 4.583 -3.547 7.577 1.00 88.19 108 TYR A CA 1
ATOM 793 C C . TYR A 1 108 ? 4.448 -3.803 9.091 1.00 88.19 108 TYR A C 1
ATOM 795 O O . TYR A 1 108 ? 4.195 -4.930 9.533 1.00 88.19 108 TYR A O 1
ATOM 803 N N . GLY A 1 109 ? 4.641 -2.753 9.893 1.00 85.62 109 GLY A N 1
ATOM 804 C CA . GLY A 1 109 ? 4.637 -2.833 11.358 1.00 85.62 109 GLY A CA 1
ATOM 805 C C . GLY A 1 109 ? 5.858 -3.532 11.967 1.00 85.62 109 GLY A C 1
ATOM 806 O O . GLY A 1 109 ? 5.821 -3.905 13.136 1.00 85.62 109 GLY A O 1
ATOM 807 N N . GLN A 1 110 ? 6.931 -3.741 11.195 1.00 88.31 110 GLN A N 1
ATOM 808 C CA . GLN A 1 110 ? 8.216 -4.275 11.687 1.00 88.31 110 GLN A CA 1
ATOM 809 C C . GLN A 1 110 ? 9.427 -3.440 11.242 1.00 88.31 110 GLN A C 1
ATOM 811 O O . GLN A 1 110 ? 10.504 -3.552 11.820 1.00 88.31 110 GLN A O 1
ATOM 816 N N . SER A 1 111 ? 9.259 -2.616 10.211 1.00 87.94 111 SER A N 1
ATOM 817 C CA . SER A 1 111 ? 10.283 -1.758 9.616 1.00 87.94 111 SER A CA 1
ATOM 818 C C . SER A 1 111 ? 9.612 -0.580 8.919 1.00 87.94 111 SER A C 1
ATOM 820 O O . SER A 1 111 ? 8.441 -0.705 8.568 1.00 87.94 111 SER A O 1
ATOM 822 N N . ASP A 1 112 ? 10.367 0.489 8.650 1.00 84.62 112 ASP A N 1
ATOM 823 C CA . ASP A 1 112 ? 9.901 1.671 7.905 1.00 84.62 112 ASP A CA 1
ATOM 824 C C . ASP A 1 112 ? 8.560 2.183 8.460 1.00 84.62 112 ASP A C 1
ATOM 826 O O . ASP A 1 112 ? 7.540 2.230 7.778 1.00 84.62 112 ASP A O 1
ATOM 830 N N . PHE A 1 113 ? 8.558 2.487 9.763 1.00 85.94 113 PHE A N 1
ATOM 831 C CA . PHE A 1 113 ? 7.369 2.875 10.529 1.00 85.94 113 PHE A CA 1
ATOM 832 C C . PHE A 1 113 ? 6.734 4.190 10.067 1.00 85.94 113 PHE A C 1
ATOM 834 O O . PHE A 1 113 ? 5.629 4.509 10.481 1.00 85.94 113 PHE A O 1
ATOM 841 N N . ASP A 1 114 ? 7.402 4.935 9.197 1.00 83.00 114 ASP A N 1
ATOM 842 C CA . ASP A 1 114 ? 6.916 6.144 8.543 1.00 83.00 114 ASP A CA 1
ATOM 843 C C . ASP A 1 114 ? 6.171 5.863 7.224 1.00 83.00 114 ASP A C 1
ATOM 845 O O . ASP A 1 114 ? 5.667 6.791 6.598 1.00 83.00 114 ASP A O 1
ATOM 849 N N . GLN A 1 115 ? 6.068 4.599 6.790 1.00 82.69 115 GLN A N 1
ATOM 850 C CA . GLN A 1 115 ? 5.381 4.205 5.557 1.00 82.69 115 GLN A CA 1
ATOM 851 C C . GLN A 1 115 ? 4.124 3.374 5.848 1.00 82.69 115 GLN A C 1
ATOM 853 O O . GLN A 1 115 ? 4.176 2.258 6.366 1.00 82.69 115 GLN A O 1
ATOM 858 N N . GLY A 1 116 ? 2.974 3.909 5.441 1.00 87.00 116 GLY A N 1
ATOM 859 C CA . GLY A 1 116 ? 1.668 3.261 5.514 1.00 87.00 116 GLY A CA 1
ATOM 860 C C . GLY A 1 116 ? 0.814 3.643 4.310 1.00 87.00 116 GLY A C 1
ATOM 861 O O . GLY A 1 116 ? 1.169 4.526 3.540 1.00 87.00 116 GLY A O 1
ATOM 862 N N . SER A 1 117 ? -0.306 2.953 4.116 1.00 88.88 117 SER A N 1
ATOM 863 C CA . SER A 1 117 ? -1.225 3.212 2.995 1.00 88.88 117 SER A CA 1
ATOM 864 C C . SER A 1 117 ? -2.378 4.151 3.323 1.00 88.88 117 SER A C 1
ATOM 866 O O . SER A 1 117 ? -3.135 4.503 2.421 1.00 88.88 117 SER A O 1
ATOM 868 N N . PHE A 1 118 ? -2.551 4.548 4.583 1.00 89.62 118 PHE A N 1
ATOM 869 C CA . PHE A 1 118 ? -3.515 5.588 4.956 1.00 89.62 118 PHE A CA 1
ATOM 870 C C . PHE A 1 118 ? -2.945 6.986 4.703 1.00 89.62 118 PHE A C 1
ATOM 872 O O . PHE A 1 118 ? -3.116 7.870 5.527 1.00 89.62 118 PHE A O 1
ATOM 879 N N . SER A 1 119 ? -2.259 7.156 3.574 1.00 86.00 119 SER A N 1
ATOM 880 C CA . SER A 1 119 ? -1.471 8.322 3.185 1.00 86.00 119 SER A CA 1
ATOM 881 C C . SER A 1 119 ? -1.850 8.785 1.774 1.00 86.00 119 SER A C 1
ATOM 883 O O . SER A 1 119 ? -2.554 8.080 1.043 1.00 86.00 119 SER A O 1
ATOM 885 N N . ASP A 1 120 ? -1.383 9.969 1.366 1.00 84.69 120 ASP A N 1
ATOM 886 C CA . ASP A 1 120 ? -1.562 10.445 -0.011 1.00 84.69 120 ASP A CA 1
ATOM 887 C C . ASP A 1 120 ? -0.661 9.681 -0.986 1.00 84.69 120 ASP A C 1
ATOM 889 O O . ASP A 1 120 ? -1.031 9.459 -2.142 1.00 84.69 120 ASP A O 1
ATOM 893 N N . ILE A 1 121 ? 0.543 9.299 -0.550 1.00 85.88 121 ILE A N 1
ATOM 894 C CA . ILE A 1 121 ? 1.555 8.656 -1.386 1.00 85.88 121 ILE A CA 1
ATOM 895 C C . ILE A 1 121 ? 2.384 7.636 -0.593 1.00 85.88 121 ILE A C 1
ATOM 897 O O . ILE A 1 121 ? 2.375 7.619 0.633 1.00 85.88 121 ILE A O 1
ATOM 901 N N . GLY A 1 122 ? 3.106 6.773 -1.303 1.00 86.31 122 GLY A N 1
ATOM 902 C CA . GLY A 1 122 ? 4.006 5.789 -0.703 1.00 86.31 122 GLY A CA 1
ATOM 903 C C . GLY A 1 122 ? 5.094 5.349 -1.675 1.00 86.31 122 GLY A C 1
ATOM 904 O O . GLY A 1 122 ? 4.947 5.492 -2.898 1.00 86.31 122 GLY A O 1
ATOM 905 N N . VAL A 1 123 ? 6.197 4.841 -1.125 1.00 87.81 123 VAL A N 1
ATOM 906 C CA . VAL A 1 123 ? 7.356 4.374 -1.898 1.00 87.81 123 VAL A CA 1
ATOM 907 C C . VAL A 1 123 ? 7.570 2.886 -1.695 1.00 87.81 123 VAL A C 1
ATOM 909 O O . VAL A 1 123 ? 7.722 2.414 -0.575 1.00 87.81 123 VAL A O 1
ATOM 912 N N . TRP A 1 124 ? 7.598 2.147 -2.802 1.00 88.12 124 TRP A N 1
ATOM 913 C CA . TRP A 1 124 ? 7.688 0.689 -2.797 1.00 88.12 124 TRP A CA 1
ATOM 914 C C . TRP A 1 124 ? 8.735 0.205 -3.789 1.00 88.12 124 TRP A C 1
ATOM 916 O O . TRP A 1 124 ? 8.947 0.829 -4.828 1.00 88.12 124 TRP A O 1
ATOM 926 N N . LYS A 1 125 ? 9.347 -0.953 -3.530 1.00 87.94 125 LYS A N 1
ATOM 927 C CA . LYS A 1 125 ? 10.195 -1.604 -4.535 1.00 87.94 125 LYS A CA 1
ATOM 928 C C . LYS A 1 125 ? 9.332 -2.039 -5.725 1.00 87.94 125 LYS A C 1
ATOM 930 O O . LYS A 1 125 ? 8.286 -2.652 -5.517 1.00 87.94 125 LYS A O 1
ATOM 935 N N . GLU A 1 126 ? 9.775 -1.793 -6.962 1.00 86.12 126 GLU A N 1
ATOM 936 C CA . GLU A 1 126 ? 9.017 -2.135 -8.187 1.00 86.12 126 GLU A CA 1
ATOM 937 C C . GLU A 1 126 ? 8.557 -3.606 -8.175 1.00 86.12 126 GLU A C 1
ATOM 939 O O . GLU A 1 126 ? 7.386 -3.921 -8.409 1.00 86.12 126 GLU A O 1
ATOM 944 N N . SER A 1 127 ? 9.477 -4.503 -7.807 1.00 80.94 127 SER A N 1
ATOM 945 C CA . SER A 1 127 ? 9.237 -5.952 -7.691 1.00 80.94 127 SER A CA 1
ATOM 946 C C . SER A 1 127 ? 8.237 -6.368 -6.605 1.00 80.94 127 SER A C 1
ATOM 948 O O . SER A 1 127 ? 7.675 -7.457 -6.687 1.00 80.94 127 SER A O 1
ATOM 950 N N . ALA A 1 128 ? 7.989 -5.518 -5.605 1.00 80.75 128 ALA A N 1
ATOM 951 C CA . ALA A 1 128 ? 7.095 -5.809 -4.484 1.00 80.75 128 ALA A CA 1
ATOM 952 C C . ALA A 1 128 ? 5.652 -5.320 -4.717 1.00 80.75 128 ALA A C 1
ATOM 954 O O . ALA A 1 128 ? 4.779 -5.526 -3.872 1.00 80.75 128 ALA A O 1
ATOM 955 N N . THR A 1 129 ? 5.366 -4.683 -5.858 1.00 77.31 129 THR A N 1
ATOM 956 C CA . THR A 1 129 ? 3.987 -4.322 -6.214 1.00 77.31 129 THR A CA 1
ATOM 957 C C . THR A 1 129 ? 3.200 -5.561 -6.664 1.00 77.31 129 THR A C 1
ATOM 959 O O . THR A 1 129 ? 3.727 -6.455 -7.327 1.00 77.31 129 THR A O 1
ATOM 962 N N . VAL A 1 130 ? 1.908 -5.620 -6.321 1.00 66.75 130 VAL A N 1
ATOM 963 C CA . VAL A 1 130 ? 1.024 -6.806 -6.430 1.00 66.75 130 VAL A CA 1
ATOM 964 C C . VAL A 1 130 ? 0.838 -7.305 -7.874 1.00 66.75 130 VAL A C 1
ATOM 966 O O . VAL A 1 130 ? 0.333 -8.403 -8.103 1.00 66.75 130 VAL A O 1
ATOM 969 N N . PHE A 1 131 ? 1.292 -6.544 -8.869 1.00 62.28 131 PHE A N 1
ATOM 970 C CA . PHE A 1 131 ? 1.143 -6.885 -10.283 1.00 62.28 131 PHE A CA 1
ATOM 971 C C . PHE A 1 131 ? 2.447 -7.240 -10.983 1.00 62.28 131 PHE A C 1
ATOM 973 O O . PHE A 1 131 ? 2.396 -7.865 -12.042 1.00 62.28 131 PHE A O 1
ATOM 980 N N . THR A 1 132 ? 3.597 -6.921 -10.390 1.00 58.66 132 THR A N 1
ATOM 981 C CA . THR A 1 132 ? 4.897 -7.282 -10.958 1.00 58.66 132 THR A CA 1
ATOM 982 C C . THR A 1 132 ? 5.042 -8.796 -11.137 1.00 58.66 132 THR A C 1
ATOM 984 O O . THR A 1 132 ? 5.327 -9.214 -12.261 1.00 58.66 132 THR A O 1
ATOM 987 N N . PRO A 1 133 ? 4.695 -9.651 -10.152 1.00 60.03 133 PRO A N 1
ATOM 988 C CA . PRO A 1 133 ? 4.758 -11.099 -10.349 1.00 60.03 133 PRO A CA 1
ATOM 989 C C . PRO A 1 133 ? 3.857 -11.606 -11.487 1.00 60.03 133 PRO A C 1
ATOM 991 O O . PRO A 1 133 ? 4.195 -12.557 -12.187 1.00 60.03 133 PRO A O 1
ATOM 994 N N . LEU A 1 134 ? 2.714 -10.958 -11.724 1.00 60.72 134 LEU A N 1
ATOM 995 C CA . LEU A 1 134 ? 1.807 -11.331 -12.815 1.00 60.72 134 LEU A CA 1
ATOM 996 C C . LEU A 1 134 ? 2.360 -10.928 -14.187 1.00 60.72 134 LEU A C 1
ATOM 998 O O . LEU A 1 134 ? 2.014 -11.545 -15.193 1.00 60.72 134 LEU A O 1
ATOM 1002 N N . ILE A 1 135 ? 3.194 -9.890 -14.243 1.00 61.94 135 ILE A N 1
ATOM 1003 C CA . ILE A 1 135 ? 3.897 -9.462 -15.458 1.00 61.94 135 ILE A CA 1
ATOM 1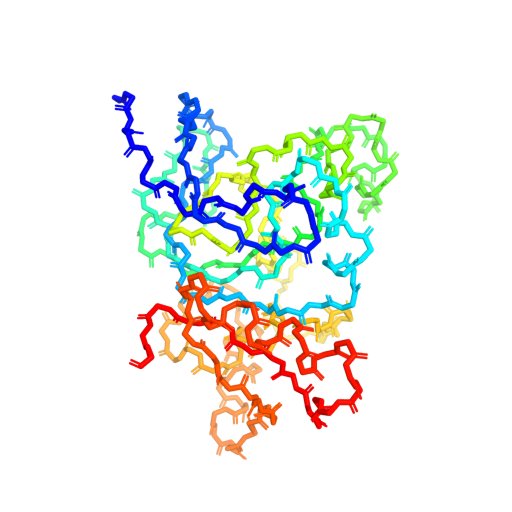004 C C . ILE A 1 135 ? 5.108 -10.365 -15.719 1.00 61.94 135 ILE A C 1
ATOM 1006 O O . ILE A 1 135 ? 5.355 -10.720 -16.869 1.00 61.94 135 ILE A O 1
ATOM 1010 N N . GLU A 1 136 ? 5.843 -10.738 -14.673 1.00 62.72 136 GLU A N 1
ATOM 1011 C CA . GLU A 1 136 ? 7.083 -11.513 -14.783 1.00 62.72 136 GLU A CA 1
ATOM 1012 C C . GLU A 1 136 ? 6.846 -13.007 -15.034 1.00 62.72 136 GLU A C 1
ATOM 1014 O O . GLU A 1 136 ? 7.551 -13.610 -15.844 1.00 62.72 136 GLU A O 1
ATOM 1019 N N . TYR A 1 137 ? 5.856 -13.613 -14.368 1.00 60.31 137 TYR A N 1
ATOM 1020 C CA . TYR A 1 137 ? 5.732 -15.076 -14.308 1.00 60.31 137 TYR A CA 1
ATOM 1021 C C . TYR A 1 137 ? 4.520 -15.651 -15.050 1.00 60.31 137 TYR A C 1
ATOM 1023 O O . TYR A 1 137 ? 4.443 -16.869 -15.215 1.00 60.31 137 TYR A O 1
ATOM 1031 N N . CYS A 1 138 ? 3.567 -14.828 -15.507 1.00 54.50 138 CYS A N 1
ATOM 1032 C CA . CYS A 1 138 ? 2.346 -15.320 -16.155 1.00 54.50 138 CYS A CA 1
ATOM 1033 C C . CYS A 1 138 ? 2.339 -15.089 -17.670 1.00 54.50 138 CYS A C 1
ATOM 1035 O O . CYS A 1 138 ? 2.644 -14.006 -18.169 1.00 54.50 138 CYS A O 1
ATOM 1037 N N . ARG A 1 139 ? 1.890 -16.099 -18.417 1.00 52.44 139 ARG A N 1
ATOM 1038 C CA . ARG A 1 139 ? 1.666 -16.050 -19.866 1.00 52.44 139 ARG A CA 1
ATOM 1039 C C . ARG A 1 139 ? 0.178 -15.907 -20.188 1.00 52.44 139 ARG A C 1
ATOM 1041 O O . ARG A 1 139 ? -0.688 -16.279 -19.388 1.00 52.44 139 ARG A O 1
ATOM 1048 N N . PRO A 1 140 ? -0.164 -15.418 -21.393 1.00 48.88 140 PRO A N 1
ATOM 1049 C CA . PRO A 1 140 ? -1.536 -15.484 -21.881 1.00 48.88 140 PRO A CA 1
ATOM 1050 C C . PRO A 1 140 ? -2.033 -16.936 -21.842 1.00 48.88 140 PRO A C 1
ATOM 1052 O O . PRO A 1 140 ? -1.378 -17.776 -22.441 1.00 48.88 140 PRO A O 1
ATOM 1055 N N . ILE A 1 141 ? -3.187 -17.180 -21.196 1.00 57.25 141 ILE A N 1
ATOM 1056 C CA . ILE A 1 141 ? -3.888 -18.470 -20.949 1.00 57.25 141 ILE A CA 1
ATOM 1057 C C . ILE A 1 141 ? -3.576 -19.210 -19.642 1.00 57.25 141 ILE A C 1
ATOM 1059 O O . ILE A 1 141 ? -4.302 -20.157 -19.327 1.00 57.25 141 ILE A O 1
ATOM 1063 N N . ASP A 1 142 ? -2.563 -18.800 -18.877 1.00 49.25 142 ASP A N 1
ATOM 1064 C CA . ASP A 1 142 ? -2.316 -19.421 -17.573 1.00 49.25 142 ASP A CA 1
ATOM 1065 C C . ASP A 1 142 ? -3.556 -19.254 -16.669 1.00 49.25 142 ASP A C 1
ATOM 1067 O O . ASP A 1 142 ? -4.295 -18.276 -16.768 1.00 49.25 142 ASP A O 1
ATOM 1071 N N . ARG A 1 143 ? -3.839 -20.229 -15.803 1.00 44.06 143 ARG A N 1
ATOM 1072 C CA . ARG A 1 143 ? -4.903 -20.113 -14.794 1.00 44.06 143 ARG A CA 1
ATOM 1073 C C . ARG A 1 143 ? -4.270 -19.618 -13.502 1.00 44.06 143 ARG A C 1
ATOM 1075 O O . ARG A 1 143 ? -3.535 -20.367 -12.870 1.00 44.06 143 ARG A O 1
ATOM 1082 N N . VAL A 1 144 ? -4.556 -18.379 -13.117 1.00 50.66 144 VAL A N 1
ATOM 1083 C CA . VAL A 1 144 ? -4.015 -17.771 -11.893 1.00 50.66 144 VAL A CA 1
ATOM 1084 C C . VAL A 1 144 ? -5.100 -17.700 -10.832 1.00 50.66 144 VAL A C 1
ATOM 1086 O O . VAL A 1 144 ? -6.187 -17.182 -11.074 1.00 50.66 144 VAL A O 1
ATOM 1089 N N . GLY A 1 145 ? -4.785 -18.222 -9.649 1.00 41.56 145 GLY A N 1
ATOM 1090 C CA . GLY A 1 145 ? -5.545 -17.961 -8.435 1.00 41.56 145 GLY A CA 1
ATOM 1091 C C . GLY A 1 145 ? -4.890 -16.818 -7.670 1.00 41.56 145 GLY A C 1
ATOM 1092 O O . GLY A 1 145 ? -3.729 -16.929 -7.287 1.00 41.56 145 GLY A O 1
ATOM 1093 N N . ILE A 1 146 ? -5.623 -15.732 -7.434 1.00 51.97 146 ILE A N 1
ATOM 1094 C CA . ILE A 1 146 ? -5.186 -14.671 -6.522 1.00 51.97 146 ILE A CA 1
ATOM 1095 C C . ILE A 1 146 ? -5.640 -15.078 -5.117 1.00 51.97 146 ILE A C 1
ATOM 1097 O O . ILE A 1 146 ? -6.832 -15.069 -4.814 1.00 51.97 146 ILE A O 1
ATOM 1101 N N . VAL A 1 147 ? -4.692 -15.486 -4.272 1.00 38.56 147 VAL A N 1
ATOM 1102 C CA . VAL A 1 147 ? -4.940 -15.945 -2.897 1.00 38.56 147 VAL A CA 1
ATOM 1103 C C . VAL A 1 147 ? -4.371 -14.906 -1.936 1.00 38.56 147 VAL A C 1
ATOM 1105 O O . VAL A 1 147 ? -3.194 -14.577 -2.018 1.00 38.56 147 VAL A O 1
ATOM 1108 N N . GLY A 1 148 ? -5.206 -14.373 -1.041 1.00 44.66 148 GLY A N 1
ATOM 1109 C CA . GLY A 1 148 ? -4.874 -13.170 -0.262 1.00 44.66 148 GLY A CA 1
ATOM 1110 C C . GLY A 1 148 ? -5.481 -11.904 -0.868 1.00 44.66 148 GLY A C 1
ATOM 1111 O O . GLY A 1 148 ? -4.816 -10.893 -1.052 1.00 44.66 148 GLY A O 1
ATOM 1112 N N . ILE A 1 149 ? -6.770 -11.965 -1.200 1.00 43.41 149 ILE A N 1
ATOM 1113 C CA . ILE A 1 149 ? -7.566 -10.848 -1.715 1.00 43.41 149 ILE A CA 1
ATOM 1114 C C . ILE A 1 149 ? -8.020 -9.931 -0.577 1.00 43.41 149 ILE A C 1
ATOM 1116 O O . ILE A 1 149 ? -9.216 -9.748 -0.324 1.00 43.41 149 ILE A O 1
ATOM 1120 N N . SER A 1 150 ? -7.068 -9.314 0.116 1.00 52.88 150 SER A N 1
ATOM 1121 C CA . SER A 1 150 ? -7.422 -8.111 0.855 1.00 52.88 150 SER A CA 1
ATOM 1122 C C . SER A 1 150 ? -7.807 -6.966 -0.118 1.00 52.88 150 SER A C 1
ATOM 1124 O O . SER A 1 150 ? -8.077 -7.244 -1.293 1.00 52.88 150 SER A O 1
ATOM 1126 N N . GLY A 1 151 ? -7.955 -5.705 0.302 1.00 52.12 151 GLY A N 1
ATOM 1127 C CA . GLY A 1 151 ? -8.526 -4.629 -0.535 1.00 52.12 151 GLY A CA 1
ATOM 1128 C C . GLY A 1 151 ? -7.870 -4.500 -1.909 1.00 52.12 151 GLY A C 1
ATOM 1129 O O . GLY A 1 151 ? -8.548 -4.262 -2.905 1.00 52.12 151 GLY A O 1
ATOM 1130 N N . LEU A 1 152 ? -6.584 -4.828 -1.970 1.00 54.59 152 LEU A N 1
ATOM 1131 C CA . LEU A 1 152 ? -5.720 -4.869 -3.147 1.00 54.59 152 LEU A CA 1
ATOM 1132 C C . LEU A 1 152 ? -6.190 -5.798 -4.263 1.00 54.59 152 LEU A C 1
ATOM 1134 O O . LEU A 1 152 ? -6.283 -5.388 -5.419 1.00 54.59 152 LEU A O 1
ATOM 1138 N N . GLY A 1 153 ? -6.498 -7.052 -3.925 1.00 49.69 153 GLY A N 1
ATOM 1139 C CA . GLY A 1 153 ? -6.914 -8.047 -4.912 1.00 49.69 153 GLY A CA 1
ATOM 1140 C C . GLY A 1 153 ? -8.290 -7.740 -5.502 1.00 49.69 153 GLY A C 1
ATOM 1141 O O . GLY A 1 153 ? -8.581 -8.144 -6.622 1.00 49.69 153 GLY A O 1
ATOM 1142 N N . HIS A 1 154 ? -9.115 -6.986 -4.769 1.00 52.28 154 HIS A N 1
ATOM 1143 C CA . HIS A 1 154 ? -10.451 -6.583 -5.198 1.00 52.28 154 HIS A CA 1
ATOM 1144 C C . HIS A 1 154 ? -10.462 -5.249 -5.942 1.00 52.28 154 HIS A C 1
ATOM 1146 O O . HIS A 1 154 ? -11.206 -5.117 -6.901 1.00 52.28 154 HIS A O 1
ATOM 1152 N N . LEU A 1 155 ? -9.651 -4.261 -5.561 1.00 50.34 155 LEU A N 1
ATOM 1153 C CA . LEU A 1 155 ? -9.566 -2.984 -6.283 1.00 50.34 155 LEU A CA 1
ATOM 1154 C C . LEU A 1 155 ? -8.905 -3.130 -7.654 1.00 50.34 155 LEU A C 1
ATOM 1156 O O . LEU A 1 155 ? -9.296 -2.426 -8.584 1.00 50.34 155 LEU A O 1
ATOM 1160 N N . ALA A 1 156 ? -8.011 -4.116 -7.805 1.00 50.38 156 ALA A N 1
ATOM 1161 C CA . ALA A 1 156 ? -7.583 -4.602 -9.114 1.00 50.38 156 ALA A CA 1
ATOM 1162 C C . ALA A 1 156 ? -8.788 -4.834 -10.047 1.00 50.38 156 ALA A C 1
ATOM 1164 O O . ALA A 1 156 ? -8.696 -4.508 -11.220 1.00 50.38 156 ALA A O 1
ATOM 1165 N N . ILE A 1 157 ? -9.917 -5.326 -9.501 1.00 45.25 157 ILE A N 1
ATOM 1166 C CA . ILE A 1 157 ? -11.176 -5.695 -10.179 1.00 45.25 157 ILE A CA 1
ATOM 1167 C C . ILE A 1 157 ? -12.013 -4.509 -10.675 1.00 45.25 157 ILE A C 1
ATOM 1169 O O . ILE A 1 157 ? -12.690 -4.645 -11.689 1.00 45.25 157 ILE A O 1
ATOM 1173 N N . HIS A 1 158 ? -11.966 -3.350 -10.012 1.00 46.78 158 HIS A N 1
ATOM 1174 C CA . HIS A 1 158 ? -12.986 -2.296 -10.198 1.00 46.78 158 HIS A CA 1
ATOM 1175 C C . HIS A 1 158 ? -12.536 -1.102 -11.027 1.00 46.78 158 HIS A C 1
ATOM 1177 O O . HIS A 1 158 ? -13.352 -0.438 -11.663 1.00 46.78 158 HIS A O 1
ATOM 1183 N N . GLU A 1 159 ? -11.244 -0.809 -11.034 1.00 47.78 159 GLU A N 1
ATOM 1184 C CA . GLU A 1 159 ? -10.721 0.381 -11.690 1.00 47.78 159 GLU A CA 1
ATOM 1185 C C . GLU A 1 159 ? -10.411 0.065 -13.161 1.00 47.78 159 GLU A C 1
ATOM 1187 O O . GLU A 1 159 ? -9.292 -0.304 -13.513 1.00 47.78 159 GLU A O 1
ATOM 1192 N N . ASN A 1 160 ? -11.424 0.224 -14.025 1.00 37.88 160 ASN A N 1
ATOM 1193 C CA . ASN A 1 160 ? -11.442 0.072 -15.499 1.00 37.88 160 ASN A CA 1
ATOM 1194 C C . ASN A 1 160 ? -10.391 0.908 -16.293 1.00 37.88 160 ASN A C 1
ATOM 1196 O O . ASN A 1 160 ? -10.579 1.229 -17.465 1.00 37.88 160 ASN A O 1
ATOM 1200 N N . GLY A 1 161 ? -9.265 1.275 -15.680 1.00 36.72 161 GLY A N 1
ATOM 1201 C CA . GLY A 1 161 ? -8.126 1.962 -16.293 1.00 36.72 161 GLY A CA 1
ATOM 1202 C C . GLY A 1 161 ? -6.795 1.225 -16.139 1.00 36.72 161 GLY A C 1
ATOM 1203 O O . GLY A 1 161 ? -5.759 1.746 -16.553 1.00 36.72 161 GLY A O 1
ATOM 1204 N N . LEU A 1 162 ? -6.783 0.033 -15.542 1.00 43.50 162 LEU A N 1
ATOM 1205 C CA . LEU A 1 162 ? -5.557 -0.737 -15.378 1.00 43.50 162 LEU A CA 1
ATOM 1206 C C . LEU A 1 162 ? -5.122 -1.352 -16.719 1.00 43.50 162 LEU A C 1
ATOM 1208 O O . LEU A 1 162 ? -5.608 -2.399 -17.137 1.00 43.50 162 LEU A O 1
ATOM 1212 N N . ARG A 1 163 ? -4.172 -0.715 -17.412 1.00 37.56 163 ARG A N 1
ATOM 1213 C CA . ARG A 1 163 ? -3.448 -1.364 -18.515 1.00 37.56 163 ARG A CA 1
ATOM 1214 C C . ARG A 1 163 ? -2.431 -2.342 -17.937 1.00 37.56 163 ARG A C 1
ATOM 1216 O O . ARG A 1 163 ? -1.269 -1.993 -17.753 1.00 37.56 163 ARG A O 1
ATOM 1223 N N . TYR A 1 164 ? -2.839 -3.584 -17.697 1.00 48.28 164 TYR A N 1
ATOM 1224 C CA . TYR A 1 164 ? -1.873 -4.628 -17.375 1.00 48.28 164 TYR A CA 1
ATOM 1225 C C . TYR A 1 164 ? -1.138 -5.080 -18.632 1.00 48.28 164 TYR A C 1
ATOM 1227 O O . TYR A 1 164 ? -1.748 -5.317 -19.676 1.00 48.28 164 TYR A O 1
ATOM 1235 N N . ARG A 1 165 ? 0.176 -5.295 -18.520 1.00 40.38 165 ARG A N 1
ATOM 1236 C CA . ARG A 1 165 ? 0.916 -6.118 -19.493 1.00 40.38 165 ARG A CA 1
ATOM 1237 C C . ARG A 1 165 ? 0.473 -7.587 -19.448 1.00 40.38 165 ARG A C 1
ATOM 1239 O O . ARG A 1 165 ? 0.590 -8.294 -20.444 1.00 40.38 165 ARG A O 1
ATOM 1246 N N . CYS A 1 166 ? -0.076 -8.033 -18.317 1.00 40.34 166 CYS A N 1
ATOM 1247 C CA . CYS A 1 166 ? -0.580 -9.386 -18.131 1.00 40.34 166 CYS A CA 1
ATOM 1248 C C . CYS A 1 166 ? -1.979 -9.553 -18.752 1.00 40.34 166 CYS A C 1
ATOM 1250 O O . CYS A 1 166 ? -2.979 -9.071 -18.214 1.00 40.34 166 CYS A O 1
ATOM 1252 N N . ILE A 1 167 ? -2.058 -10.295 -19.864 1.00 47.06 167 ILE A N 1
ATOM 1253 C CA . ILE A 1 167 ? -3.319 -10.618 -20.565 1.00 47.06 167 ILE A CA 1
ATOM 1254 C C . ILE A 1 167 ? -4.335 -11.283 -19.629 1.00 47.06 167 ILE A C 1
ATOM 1256 O O . ILE A 1 167 ? -5.540 -11.102 -19.788 1.00 47.06 167 ILE A O 1
ATOM 1260 N N . LEU A 1 168 ? -3.867 -12.054 -18.651 1.00 44.88 168 LEU A N 1
ATOM 1261 C CA . LEU A 1 168 ? -4.738 -12.780 -17.743 1.00 44.88 168 LEU A CA 1
ATOM 1262 C C . LEU A 1 168 ? -5.427 -11.873 -16.721 1.00 44.88 168 LEU A C 1
ATOM 1264 O O . LEU A 1 168 ? -6.619 -12.051 -16.477 1.00 44.88 168 LEU A O 1
ATOM 1268 N N . CYS A 1 169 ? -4.706 -10.888 -16.179 1.00 52.00 169 CYS A N 1
ATOM 1269 C CA . CYS A 1 169 ? -5.299 -9.883 -15.301 1.00 52.00 169 CYS A CA 1
ATOM 1270 C C . CYS A 1 169 ? -6.374 -9.128 -16.072 1.00 52.00 169 CYS A C 1
ATOM 1272 O O . CYS A 1 169 ? -7.531 -9.199 -15.689 1.00 52.00 169 CYS A O 1
ATOM 1274 N N . ASN A 1 170 ? -6.050 -8.565 -17.242 1.00 54.12 170 ASN A N 1
ATOM 1275 C CA . ASN A 1 170 ? -7.047 -7.888 -18.080 1.00 54.12 170 ASN A CA 1
ATOM 1276 C C . ASN A 1 170 ? -8.276 -8.768 -18.351 1.00 54.12 170 ASN A C 1
ATOM 1278 O O . ASN A 1 170 ? -9.393 -8.304 -18.192 1.00 54.12 170 ASN A O 1
ATOM 1282 N N . LYS A 1 171 ? -8.105 -10.059 -18.664 1.00 55.28 171 LYS A N 1
ATOM 1283 C CA . LYS A 1 171 ? -9.238 -10.973 -18.893 1.00 55.28 171 LYS A CA 1
ATOM 1284 C C . LYS A 1 171 ? -10.088 -11.238 -17.651 1.00 55.28 171 LYS A C 1
ATOM 1286 O O . LYS A 1 171 ? -11.304 -11.329 -17.781 1.00 55.28 171 LYS A O 1
ATOM 1291 N N . MET A 1 172 ? -9.482 -11.399 -16.474 1.00 56.97 172 MET A N 1
ATOM 1292 C CA . MET A 1 172 ? -10.220 -11.572 -15.214 1.00 56.97 172 MET A CA 1
ATOM 1293 C C . MET A 1 172 ? -11.044 -10.322 -14.892 1.00 56.97 172 MET A C 1
ATOM 1295 O O . MET A 1 172 ? -12.189 -10.420 -14.461 1.00 56.97 172 MET A O 1
ATOM 1299 N N . LEU A 1 173 ? -10.461 -9.157 -15.141 1.00 58.97 173 LEU A N 1
ATOM 1300 C CA . LEU A 1 173 ? -11.061 -7.855 -14.885 1.00 58.97 173 LEU A CA 1
ATOM 1301 C C . LEU A 1 173 ? -12.168 -7.541 -15.873 1.00 58.97 173 LEU A C 1
ATOM 1303 O O . LEU A 1 173 ? -13.276 -7.230 -15.463 1.00 58.97 173 LEU A O 1
ATOM 1307 N N . GLU A 1 174 ? -11.911 -7.758 -17.159 1.00 59.62 174 GLU A N 1
ATOM 1308 C CA . GLU A 1 174 ? -12.925 -7.718 -18.207 1.00 59.62 174 GLU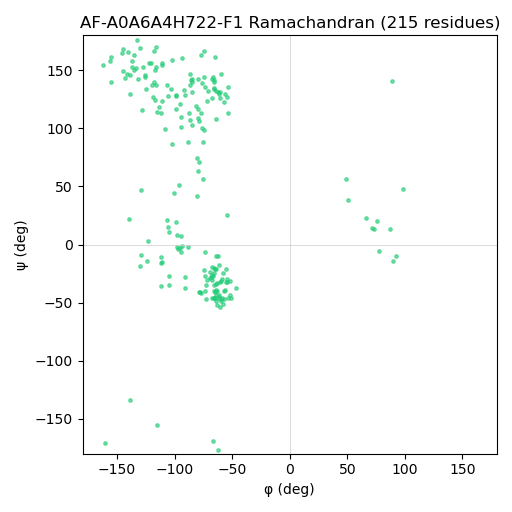 A CA 1
ATOM 1309 C C . GLU A 1 174 ? -14.054 -8.706 -17.917 1.00 59.62 174 GLU A C 1
ATOM 1311 O O . GLU A 1 174 ? -15.212 -8.394 -18.162 1.00 59.62 174 GLU A O 1
ATOM 1316 N N . PHE A 1 175 ? -13.753 -9.907 -17.413 1.00 62.97 175 PHE A N 1
ATOM 1317 C CA . PHE A 1 175 ? -14.785 -10.864 -17.027 1.00 62.97 175 PHE A CA 1
ATOM 1318 C C . PHE A 1 175 ? -15.623 -10.329 -15.867 1.00 62.97 175 PHE A C 1
ATOM 1320 O O . PHE A 1 175 ? -16.848 -10.368 -15.948 1.00 62.97 175 PHE A O 1
ATOM 1327 N N . ALA A 1 176 ? -14.991 -9.834 -14.805 1.00 58.88 176 ALA A N 1
ATOM 1328 C CA . ALA A 1 176 ? -15.702 -9.284 -13.662 1.00 58.88 176 ALA A CA 1
ATOM 1329 C C . ALA A 1 176 ? -16.557 -8.072 -14.057 1.00 58.88 176 ALA A C 1
ATOM 1331 O O . ALA A 1 176 ? -17.726 -8.022 -13.686 1.00 58.88 176 ALA A O 1
ATOM 1332 N N . ASP A 1 177 ? -16.020 -7.162 -14.869 1.00 61.00 177 ASP A N 1
ATOM 1333 C CA . ASP A 1 177 ? -16.728 -5.993 -15.394 1.00 61.00 177 ASP A CA 1
ATOM 1334 C C . ASP A 1 177 ? -17.912 -6.404 -16.285 1.00 61.00 177 ASP A C 1
ATOM 1336 O O . ASP A 1 177 ? -19.058 -6.053 -16.000 1.00 61.00 177 ASP A O 1
ATOM 1340 N N . ARG A 1 178 ? -17.680 -7.273 -17.284 1.00 67.81 178 ARG A N 1
ATOM 1341 C CA . ARG A 1 178 ? -18.735 -7.789 -18.184 1.00 67.81 178 ARG A CA 1
ATOM 1342 C C . ARG A 1 178 ? -19.841 -8.535 -17.448 1.00 67.81 178 ARG A C 1
ATOM 1344 O O . ARG A 1 178 ? -20.979 -8.531 -17.908 1.00 67.81 178 ARG A O 1
ATOM 1351 N N . ASN A 1 179 ? -19.514 -9.193 -16.339 1.00 71.50 179 ASN A N 1
ATOM 1352 C CA . ASN A 1 179 ? -20.479 -9.932 -15.525 1.00 71.50 179 ASN A CA 1
ATOM 1353 C C . ASN A 1 179 ? -20.970 -9.130 -14.309 1.00 71.50 179 ASN A C 1
ATOM 1355 O O . ASN A 1 179 ? -21.679 -9.685 -13.472 1.00 71.50 179 ASN A O 1
ATOM 1359 N N . ASN A 1 180 ? -20.620 -7.840 -14.205 1.00 69.25 180 ASN A N 1
ATOM 1360 C CA . ASN A 1 180 ? -20.998 -6.953 -13.103 1.00 69.25 180 ASN A CA 1
ATOM 1361 C C . ASN A 1 180 ? -20.700 -7.560 -11.711 1.00 69.25 180 ASN A C 1
ATOM 1363 O O . ASN A 1 180 ? -21.472 -7.408 -10.762 1.00 69.25 180 ASN A O 1
ATOM 1367 N N . VAL A 1 181 ? -19.576 -8.271 -11.588 1.00 67.88 181 VAL A N 1
ATOM 1368 C CA . VAL A 1 181 ? -19.096 -8.865 -10.336 1.00 67.88 181 VAL A CA 1
ATOM 1369 C C . VAL A 1 181 ? -18.438 -7.769 -9.505 1.00 67.88 181 VAL A C 1
ATOM 1371 O O . VAL A 1 181 ? -17.335 -7.308 -9.806 1.00 67.88 181 VAL A O 1
ATOM 1374 N N . LYS A 1 182 ? -19.125 -7.341 -8.443 1.00 63.19 182 LYS A N 1
ATOM 1375 C CA . LYS A 1 182 ? -18.680 -6.255 -7.561 1.00 63.19 182 LYS A CA 1
ATOM 1376 C C . LYS A 1 182 ? -18.412 -6.762 -6.143 1.00 63.19 182 LYS A C 1
ATOM 1378 O O . LYS A 1 182 ? -19.220 -7.533 -5.625 1.00 63.19 182 LYS A O 1
ATOM 1383 N N . PRO A 1 183 ? -17.318 -6.333 -5.487 1.00 66.81 183 PRO A N 1
ATOM 1384 C CA . PRO A 1 183 ? -17.116 -6.561 -4.080 1.00 66.81 183 PRO A CA 1
ATOM 1385 C C . PRO A 1 183 ? -18.161 -5.763 -3.324 1.00 66.81 183 PRO A C 1
ATOM 1387 O O . PRO A 1 183 ? -18.526 -4.640 -3.680 1.00 66.81 183 PRO A O 1
ATOM 1390 N N . MET A 1 184 ? -18.609 -6.351 -2.234 1.00 75.12 184 MET A N 1
ATOM 1391 C CA . MET A 1 184 ? -19.402 -5.633 -1.263 1.00 75.12 184 MET A CA 1
ATOM 1392 C C . MET A 1 184 ? -18.420 -4.820 -0.423 1.00 75.12 184 MET A C 1
ATOM 1394 O O . MET A 1 184 ? -17.529 -5.381 0.219 1.00 75.12 184 MET A O 1
ATOM 1398 N N . ILE A 1 185 ? -18.534 -3.497 -0.495 1.00 81.44 185 ILE A N 1
ATOM 1399 C CA . ILE A 1 185 ? -17.641 -2.573 0.201 1.00 81.44 185 ILE A CA 1
ATOM 1400 C C . ILE A 1 185 ? -18.434 -1.575 1.031 1.00 81.44 185 ILE A C 1
ATOM 1402 O O . ILE A 1 185 ? -19.570 -1.229 0.705 1.00 81.44 185 ILE A O 1
ATOM 1406 N N . GLU A 1 186 ? -17.798 -1.088 2.083 1.00 89.06 186 GLU A N 1
ATOM 1407 C CA . GLU A 1 186 ? -18.222 0.070 2.854 1.00 89.06 186 GLU A CA 1
ATOM 1408 C C . GLU A 1 186 ? -17.153 1.144 2.676 1.00 89.06 186 GLU A C 1
ATOM 1410 O O . GLU A 1 186 ? -15.996 0.943 3.051 1.00 89.06 186 GLU A O 1
ATOM 1415 N N . LYS A 1 187 ? -17.527 2.245 2.022 1.00 89.69 187 LYS A N 1
ATOM 1416 C CA . LYS A 1 187 ? -16.605 3.338 1.724 1.00 89.69 187 LYS A CA 1
ATOM 1417 C C . LYS A 1 187 ? -16.527 4.298 2.903 1.00 89.69 187 LYS A C 1
ATOM 1419 O O . LYS A 1 187 ? -17.559 4.605 3.492 1.00 89.69 187 LYS A O 1
ATOM 1424 N N . PHE A 1 188 ? -15.330 4.798 3.174 1.00 92.94 188 PHE A N 1
ATOM 1425 C CA . PHE A 1 188 ? -15.062 5.863 4.138 1.00 92.94 188 PHE A CA 1
ATOM 1426 C C . PHE A 1 188 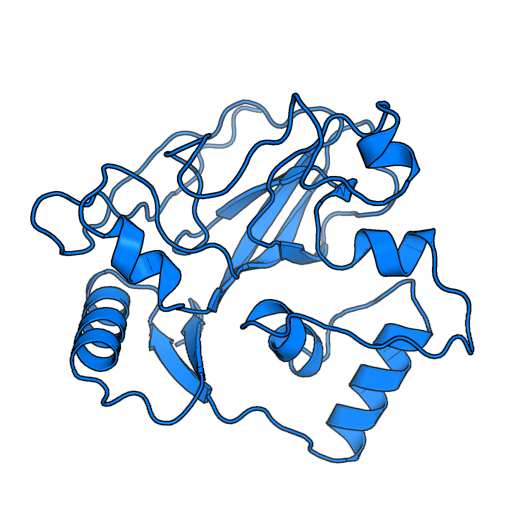? -14.087 6.865 3.509 1.00 92.94 188 PHE A C 1
ATOM 1428 O O . PHE A 1 188 ? -13.278 6.465 2.662 1.00 92.94 188 PHE A O 1
ATOM 1435 N N . PRO A 1 189 ? -14.145 8.152 3.884 1.00 92.81 189 PRO A N 1
ATOM 1436 C CA . PRO A 1 189 ? -13.175 9.114 3.393 1.00 92.81 189 PRO A CA 1
ATOM 1437 C C . PRO A 1 189 ? -11.795 8.790 3.964 1.00 92.81 189 PRO A C 1
ATOM 1439 O O . PRO A 1 189 ? -11.668 8.401 5.126 1.00 92.81 189 PRO A O 1
ATOM 1442 N N . MET A 1 190 ? -10.751 8.975 3.157 1.00 87.88 190 MET A N 1
ATOM 1443 C CA . MET A 1 190 ? -9.360 8.944 3.613 1.00 87.88 190 MET A CA 1
ATOM 1444 C C . MET A 1 190 ? -9.036 10.242 4.375 1.00 87.88 190 MET A C 1
ATOM 1446 O O . MET A 1 190 ? -8.154 11.000 4.014 1.00 87.88 190 MET A O 1
ATOM 1450 N N . SER A 1 191 ? -9.800 10.555 5.417 1.00 88.06 191 SER A N 1
ATOM 1451 C CA . SER A 1 191 ? -9.538 11.674 6.327 1.00 88.06 191 SER A CA 1
ATOM 1452 C C . SER A 1 191 ? -9.311 11.143 7.735 1.00 88.06 191 SER A C 1
ATOM 1454 O O . SER A 1 191 ? -9.635 9.991 8.023 1.00 88.06 191 SER A O 1
ATOM 1456 N N . GLU A 1 192 ? -8.787 11.976 8.632 1.00 86.56 192 GLU A N 1
ATOM 1457 C CA . GLU A 1 192 ? -8.631 11.599 10.038 1.00 86.56 192 GLU A CA 1
ATOM 1458 C C . GLU A 1 192 ? -9.962 11.110 10.632 1.00 86.56 192 GLU A C 1
ATOM 1460 O O . GLU A 1 192 ? -10.027 10.043 11.245 1.00 86.56 192 GLU A O 1
ATOM 1465 N N . GLU A 1 193 ? -11.052 11.835 10.385 1.00 90.81 193 GLU A N 1
ATOM 1466 C CA . GLU A 1 193 ? -12.387 11.483 10.867 1.00 90.81 193 GLU A CA 1
ATOM 1467 C C . GLU A 1 193 ? -12.893 10.186 10.229 1.00 90.81 193 GLU A C 1
ATOM 1469 O O . GLU A 1 193 ? -13.375 9.303 10.940 1.00 90.81 193 GLU A O 1
ATOM 1474 N N . GLY A 1 194 ? -12.745 10.041 8.907 1.00 92.69 194 GLY A N 1
ATOM 1475 C CA . GLY A 1 194 ? -13.202 8.859 8.174 1.00 92.69 194 GLY A CA 1
ATOM 1476 C C . GLY A 1 194 ? -12.462 7.585 8.563 1.00 92.69 194 GLY A C 1
ATOM 1477 O O . GLY A 1 194 ? -13.081 6.535 8.754 1.00 92.69 194 GLY A O 1
ATOM 1478 N N . ILE A 1 195 ? -11.145 7.679 8.751 1.00 91.75 195 ILE A N 1
ATOM 1479 C CA . ILE A 1 195 ? -10.313 6.564 9.203 1.00 91.75 195 ILE A CA 1
ATOM 1480 C C . ILE A 1 195 ? -10.697 6.168 10.632 1.00 91.75 195 ILE A C 1
ATOM 1482 O O . ILE A 1 195 ? -10.900 4.982 10.901 1.00 91.75 195 ILE A O 1
ATOM 1486 N N . ASN A 1 196 ? -10.851 7.131 11.548 1.00 92.38 196 ASN A N 1
ATOM 1487 C CA . ASN A 1 196 ? -11.268 6.834 12.922 1.00 92.38 196 ASN A CA 1
ATOM 1488 C C . ASN A 1 196 ? -12.681 6.234 12.985 1.00 92.38 196 ASN A C 1
ATOM 1490 O O . ASN A 1 196 ? -12.901 5.293 13.751 1.00 92.38 196 ASN A O 1
ATOM 1494 N N . GLU A 1 197 ? -13.625 6.719 12.173 1.00 94.75 197 GLU A N 1
ATOM 1495 C CA . GLU A 1 197 ? -14.970 6.139 12.067 1.00 94.75 197 GLU A CA 1
ATOM 1496 C C . GLU A 1 197 ? -14.900 4.677 11.608 1.00 94.75 197 GLU A C 1
ATOM 1498 O O . GLU A 1 197 ? -15.484 3.788 12.238 1.00 94.75 197 GLU A O 1
ATOM 1503 N N . ALA A 1 198 ? -14.139 4.412 10.544 1.00 93.81 198 ALA A N 1
ATOM 1504 C CA . ALA A 1 198 ? -13.958 3.073 10.001 1.00 93.81 198 ALA A CA 1
ATOM 1505 C C . ALA A 1 198 ? -13.315 2.122 11.025 1.00 93.81 198 ALA A C 1
ATOM 1507 O O . ALA A 1 198 ? -13.796 1.001 11.224 1.00 93.81 198 ALA A O 1
ATOM 1508 N N . ILE A 1 199 ? -12.270 2.581 11.720 1.00 93.00 199 ILE A N 1
ATOM 1509 C CA . ILE A 1 199 ? -11.590 1.843 12.793 1.00 93.00 199 ILE A CA 1
ATOM 1510 C C . ILE A 1 199 ? -12.550 1.538 13.938 1.00 93.00 199 ILE A C 1
ATOM 1512 O O . ILE A 1 199 ? -12.607 0.394 14.392 1.00 93.00 199 ILE A O 1
ATOM 1516 N N . GLN A 1 200 ? -13.325 2.519 14.403 1.00 94.31 200 GLN A N 1
ATOM 1517 C CA . GLN A 1 200 ? -14.264 2.308 15.502 1.00 94.31 200 GLN A CA 1
ATOM 1518 C C . GLN A 1 200 ? -15.352 1.307 15.112 1.00 94.31 200 GLN A C 1
ATOM 1520 O O . GLN A 1 200 ? -15.658 0.386 15.868 1.00 94.31 200 GLN A O 1
ATOM 1525 N N . LYS A 1 201 ? -15.899 1.426 13.902 1.00 95.50 201 LYS A N 1
ATOM 1526 C CA . LYS A 1 201 ? -16.909 0.491 13.404 1.00 95.50 201 LYS A CA 1
ATOM 1527 C C . LYS A 1 201 ? -16.359 -0.928 13.243 1.00 95.50 201 LYS A C 1
ATOM 1529 O O . LYS A 1 201 ? -17.092 -1.892 13.480 1.00 95.50 201 LYS A O 1
ATOM 1534 N N . LEU A 1 202 ? -15.082 -1.065 12.875 1.00 92.69 202 LEU A N 1
ATOM 1535 C CA . LEU A 1 202 ? -14.388 -2.352 12.834 1.00 92.69 202 LEU A CA 1
ATOM 1536 C C . LEU A 1 202 ? -14.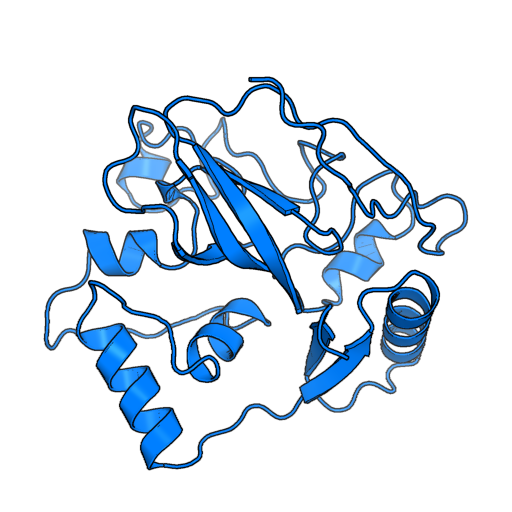186 -2.931 14.241 1.00 92.69 202 LEU A C 1
ATOM 1538 O O . LEU A 1 202 ? -14.506 -4.100 14.449 1.00 92.69 202 LEU A O 1
ATOM 1542 N N . LYS A 1 203 ? -13.734 -2.122 15.213 1.00 92.56 203 LYS A N 1
ATOM 1543 C CA . LYS A 1 203 ? -13.615 -2.518 16.633 1.00 92.56 203 LYS A CA 1
ATOM 1544 C C . LYS A 1 203 ? -14.948 -3.002 17.207 1.00 92.56 203 LYS A C 1
ATOM 1546 O O . LYS A 1 203 ? -14.981 -3.990 17.932 1.00 92.56 203 LYS A O 1
ATOM 1551 N N . ASP A 1 204 ? -16.041 -2.342 16.837 1.00 95.25 204 ASP A N 1
ATOM 1552 C CA . ASP A 1 204 ? -17.396 -2.686 17.272 1.00 95.25 204 ASP A CA 1
ATOM 1553 C C . ASP A 1 204 ? -17.960 -3.954 16.597 1.00 95.25 204 ASP A C 1
ATOM 1555 O O . ASP A 1 204 ? -19.073 -4.372 16.920 1.00 95.25 204 ASP A O 1
ATOM 1559 N N . GLY A 1 205 ? -17.260 -4.538 15.615 1.00 93.75 205 GLY A N 1
ATOM 1560 C CA . GLY A 1 205 ? -17.764 -5.672 14.832 1.00 93.75 205 GLY A CA 1
ATOM 1561 C C . GLY A 1 205 ? -18.965 -5.324 13.942 1.00 93.75 205 GLY A C 1
ATOM 1562 O O . GLY A 1 205 ? -19.749 -6.199 13.585 1.00 93.75 205 GLY A O 1
ATOM 1563 N N . LYS A 1 206 ? -19.139 -4.041 13.597 1.00 95.00 206 LYS A N 1
ATOM 1564 C CA . LYS A 1 206 ? -20.284 -3.521 12.823 1.00 95.00 206 LYS A CA 1
ATOM 1565 C C . LYS A 1 206 ? -20.008 -3.403 11.323 1.00 95.00 206 LYS A C 1
ATOM 1567 O O . LYS A 1 206 ? -20.898 -3.008 10.567 1.00 95.00 206 LYS A O 1
ATOM 1572 N N . ILE A 1 207 ? -18.788 -3.710 10.890 1.00 91.44 207 ILE A N 1
ATOM 1573 C CA . ILE A 1 207 ? -18.445 -3.838 9.474 1.00 91.44 207 ILE A CA 1
ATOM 1574 C C . ILE A 1 207 ? -19.082 -5.118 8.932 1.00 91.44 207 ILE A C 1
ATOM 1576 O O . ILE A 1 207 ? -18.856 -6.206 9.455 1.00 91.44 207 ILE A O 1
ATOM 1580 N N . ARG A 1 208 ? -19.899 -4.984 7.888 1.00 81.12 208 ARG A N 1
ATOM 1581 C CA . ARG A 1 208 ? -20.613 -6.093 7.243 1.00 81.12 208 ARG A CA 1
ATOM 1582 C C . ARG A 1 208 ? -19.821 -6.705 6.093 1.00 81.12 208 ARG A C 1
ATOM 1584 O O . ARG A 1 208 ? -20.007 -7.883 5.808 1.00 81.12 208 ARG A O 1
ATOM 1591 N N . TYR A 1 209 ? -18.954 -5.924 5.447 1.00 83.81 209 TYR A N 1
ATOM 1592 C CA . TYR A 1 209 ? -18.141 -6.379 4.314 1.00 83.81 209 TYR A CA 1
ATOM 1593 C C . TYR A 1 209 ? -16.702 -5.853 4.385 1.00 83.81 209 TYR A C 1
ATOM 1595 O O . TYR A 1 209 ? -16.059 -5.951 5.424 1.00 83.81 209 TYR A O 1
ATOM 1603 N N . ARG A 1 210 ? -16.155 -5.334 3.280 1.00 84.50 210 ARG A N 1
ATOM 1604 C CA . ARG A 1 210 ? -14.799 -4.792 3.235 1.00 84.50 210 ARG A CA 1
ATOM 1605 C C . ARG A 1 210 ? -14.817 -3.275 3.353 1.00 84.50 210 ARG A C 1
ATOM 1607 O O . ARG A 1 210 ? -15.496 -2.606 2.584 1.00 84.50 210 ARG A O 1
ATOM 1614 N N . VAL A 1 211 ? -14.028 -2.737 4.273 1.00 89.81 211 VAL A N 1
ATOM 1615 C CA . VAL A 1 211 ? -13.795 -1.294 4.348 1.00 89.81 211 VAL A CA 1
ATOM 1616 C C . VAL A 1 211 ? -12.881 -0.862 3.209 1.00 89.81 211 VAL A C 1
ATOM 1618 O O . VAL A 1 211 ? -11.862 -1.504 2.947 1.00 89.81 211 VAL A O 1
ATOM 1621 N N . MET A 1 212 ? -13.246 0.238 2.561 1.00 89.12 212 MET A N 1
ATOM 1622 C CA . MET A 1 212 ? -12.428 0.917 1.569 1.00 89.12 212 MET A CA 1
ATOM 1623 C C . MET A 1 212 ? -12.329 2.397 1.926 1.00 89.12 212 MET A C 1
ATOM 1625 O O . MET A 1 212 ? -13.327 3.115 1.899 1.00 89.12 212 MET A O 1
ATOM 1629 N N . LEU A 1 213 ? -11.122 2.845 2.231 1.00 89.38 213 LEU A N 1
ATOM 1630 C CA . LEU A 1 213 ? -10.792 4.251 2.391 1.00 89.38 213 LEU A CA 1
ATOM 1631 C C . LEU A 1 213 ? -10.443 4.834 1.018 1.00 89.38 213 LEU A C 1
ATOM 1633 O O . LEU A 1 213 ? -9.758 4.170 0.236 1.00 89.38 213 LEU A O 1
ATOM 1637 N N . SER A 1 214 ? -10.928 6.035 0.702 1.00 88.81 214 SER A N 1
ATOM 1638 C CA . SER A 1 214 ? -10.707 6.687 -0.598 1.00 88.81 214 SER A CA 1
ATOM 1639 C C . SER A 1 214 ? -10.534 8.196 -0.459 1.00 88.81 214 SER A C 1
ATOM 1641 O O . SER A 1 214 ? -11.216 8.824 0.352 1.00 88.81 214 SER A O 1
ATOM 1643 N N . TRP A 1 215 ? -9.648 8.768 -1.276 1.00 82.56 215 TRP A N 1
ATOM 1644 C CA . TRP A 1 215 ? -9.535 10.220 -1.452 1.00 82.56 215 TRP A CA 1
ATOM 1645 C C . TRP A 1 215 ? -10.685 10.802 -2.293 1.00 82.56 215 TRP A C 1
ATOM 1647 O O . TRP A 1 215 ? -11.007 11.978 -2.151 1.00 82.56 215 TRP A O 1
ATOM 1657 N N . ASP A 1 216 ? -11.339 9.973 -3.113 1.00 75.25 216 ASP A N 1
ATOM 1658 C CA . ASP A 1 216 ? -12.450 10.344 -4.002 1.00 75.25 216 ASP A CA 1
ATOM 1659 C C . ASP A 1 216 ? -13.816 10.036 -3.349 1.00 75.25 216 ASP A C 1
ATOM 1661 O O . ASP A 1 216 ? -14.652 9.324 -3.921 1.00 75.25 216 ASP A O 1
ATOM 1665 N N . TYR A 1 217 ? -14.011 10.502 -2.109 1.00 57.53 217 TYR A N 1
ATOM 1666 C CA . TYR A 1 217 ? -15.228 10.261 -1.319 1.00 57.53 217 TYR A CA 1
ATOM 1667 C C . TYR A 1 217 ? -16.372 11.227 -1.652 1.00 57.53 217 TYR A C 1
ATOM 1669 O O . TYR A 1 217 ? -16.130 12.455 -1.677 1.00 57.53 217 TYR A O 1
#